Protein AF-A0A1I8AYU8-F1 (afdb_monomer)

Organism: Meloidogyne hapla (NCBI:txid6305)

Secondary structure (DSSP, 8-state):
-----SSSSHHHHHHHHHHHHHHHHHHHHHHHHHHHHHHHHHHHHHHHS-B-S--SS--PBPHHHHHHSS---TT-HHHHHHHHTT--HHHHHHHHHHHHHHHH-TTS--HHHHHHGGG-SSHHHHHHHHHHHT-TT--HHHHHHHHGGGTTSTTHHHHHHHHTTPPPTT--HHHHHHHHHHHHHTTS--

Solvent-accessible surface area (backbone atoms only — not comparable to full-atom values): 10884 Å² total; per-residue (Å²): 144,83,81,90,84,87,86,79,73,67,66,58,54,54,52,51,51,50,52,51,50,49,52,48,50,52,49,50,54,47,51,54,48,51,55,50,48,52,53,50,50,52,51,41,35,68,72,35,36,64,53,47,92,80,54,95,76,57,78,44,52,34,63,46,43,62,62,33,66,81,48,85,58,91,76,19,56,41,59,54,54,28,37,78,74,68,47,55,65,35,56,50,53,48,24,52,54,44,42,36,34,73,75,59,35,92,80,42,76,62,56,48,47,58,55,26,28,68,55,39,85,49,68,66,54,20,49,56,38,54,72,47,75,73,41,90,89,57,50,70,68,63,51,50,58,62,47,53,82,38,59,88,42,95,38,39,64,47,29,54,23,45,60,71,42,37,67,38,98,78,60,51,69,66,62,53,30,53,48,43,38,58,36,43,49,64,66,66,71,121

Radius of gyration: 24.91 Å; Cα contacts (8 Å, |Δi|>4): 165; chains: 1; bounding box: 56×85×49 Å

Foldseek 3Di:
DDDDDDPDPPVVVVVVVVVVVVVVVVVVVVVVVVVVVVVLLVVLQQVQAQFDPDDPPDGHGDPQCSVPLQDLDLFLSSCVPVVVVVDDLLSLLSSLQSLQCSQPNPLRLQQLLLLLLVQQPDPVLSCLSNVQSNDSPDDPVNSLVSSVVVVPGPCSQVSVCSNVSHHRPPPDVVSSSVSSSRSSVSSNPD

Structure (mmCIF, N/CA/C/O backbone):
data_AF-A0A1I8AYU8-F1
#
_entry.id   AF-A0A1I8AYU8-F1
#
loop_
_atom_site.group_PDB
_atom_site.id
_atom_site.type_symbol
_atom_site.label_atom_id
_atom_site.label_alt_id
_atom_site.label_comp_id
_atom_site.label_asym_id
_atom_site.label_entity_id
_atom_site.label_seq_id
_atom_site.pdbx_PDB_ins_code
_atom_site.Cartn_x
_atom_site.Cartn_y
_atom_site.Cartn_z
_atom_site.occupancy
_atom_site.B_iso_or_equiv
_atom_site.auth_seq_id
_atom_site.auth_comp_id
_atom_site.auth_asym_id
_atom_site.auth_atom_id
_atom_site.pdbx_PDB_model_num
ATOM 1 N N . MET A 1 1 ? 36.534 67.122 -25.123 1.00 42.94 1 MET A N 1
ATOM 2 C CA . MET A 1 1 ? 35.245 66.422 -24.943 1.00 42.94 1 MET A CA 1
ATOM 3 C C . MET A 1 1 ? 35.181 65.264 -25.932 1.00 42.94 1 MET A C 1
ATOM 5 O O . MET A 1 1 ? 34.984 65.539 -27.096 1.00 42.94 1 MET A O 1
ATOM 9 N N . PHE A 1 2 ? 35.449 64.032 -25.480 1.00 27.05 2 PHE A N 1
ATOM 10 C CA . PHE A 1 2 ? 35.165 62.718 -26.107 1.00 27.05 2 PHE A CA 1
ATOM 11 C C . PHE A 1 2 ? 35.517 61.674 -25.023 1.00 27.05 2 PHE A C 1
ATOM 13 O O . PHE A 1 2 ? 36.686 61.395 -24.791 1.00 27.05 2 PHE A O 1
ATOM 20 N N . ILE A 1 3 ? 34.654 61.487 -24.021 1.00 36.06 3 ILE A N 1
ATOM 21 C CA . ILE A 1 3 ? 33.644 60.417 -23.890 1.00 36.06 3 ILE A CA 1
ATOM 22 C C . ILE A 1 3 ? 34.235 59.000 -24.020 1.00 36.06 3 ILE A C 1
ATOM 24 O O . ILE A 1 3 ? 34.345 58.440 -25.105 1.00 36.06 3 ILE A O 1
ATOM 28 N N . TYR A 1 4 ? 34.583 58.450 -22.850 1.00 42.66 4 TYR A N 1
ATOM 29 C CA . TYR A 1 4 ? 34.264 57.102 -22.360 1.00 42.66 4 TYR A CA 1
ATOM 30 C C . TYR A 1 4 ? 33.751 56.088 -23.397 1.00 42.66 4 TYR A C 1
ATOM 32 O O . TYR A 1 4 ? 32.565 56.077 -23.716 1.00 42.66 4 TYR A O 1
ATOM 40 N N . CYS A 1 5 ? 34.598 55.143 -23.814 1.00 41.06 5 CYS A N 1
ATOM 41 C CA . CYS A 1 5 ? 34.125 53.879 -24.388 1.00 41.06 5 CYS A CA 1
ATOM 42 C C . CYS A 1 5 ? 35.215 52.794 -24.370 1.00 41.06 5 CYS A C 1
ATOM 44 O O . CYS A 1 5 ? 35.766 52.485 -25.418 1.00 41.06 5 CYS A O 1
ATOM 46 N N . GLN A 1 6 ? 35.576 52.221 -23.211 1.00 41.50 6 GLN A N 1
ATOM 47 C CA . GLN A 1 6 ? 36.530 51.088 -23.210 1.00 41.50 6 GLN A CA 1
ATOM 48 C C . GLN A 1 6 ? 36.348 49.983 -22.149 1.00 41.50 6 GLN A C 1
ATOM 50 O O . GLN A 1 6 ? 37.156 49.067 -22.112 1.00 41.50 6 GLN A O 1
ATOM 55 N N . ILE A 1 7 ? 35.298 49.946 -21.318 1.00 45.50 7 ILE A N 1
ATOM 56 C CA . ILE A 1 7 ? 35.165 48.847 -20.331 1.00 45.50 7 ILE A CA 1
ATOM 57 C C . ILE A 1 7 ? 33.705 48.407 -20.191 1.00 45.50 7 ILE A C 1
ATOM 59 O O . ILE A 1 7 ? 33.037 48.758 -19.226 1.00 45.50 7 ILE A O 1
ATOM 63 N N . LYS A 1 8 ? 33.157 47.683 -21.178 1.00 41.31 8 LYS A N 1
ATOM 64 C CA . LYS A 1 8 ? 31.811 47.077 -21.032 1.00 41.31 8 LYS A CA 1
ATOM 65 C C . LYS A 1 8 ? 31.538 45.785 -21.817 1.00 41.31 8 LYS A C 1
ATOM 67 O O . LYS A 1 8 ? 30.441 45.257 -21.699 1.00 41.31 8 LYS A O 1
ATOM 72 N N . LYS A 1 9 ? 32.488 45.263 -22.608 1.00 43.50 9 LYS A N 1
ATOM 73 C CA . LYS A 1 9 ? 32.240 44.105 -23.501 1.00 43.50 9 LYS A CA 1
ATOM 74 C C . LYS A 1 9 ? 32.840 42.762 -23.060 1.00 43.50 9 LYS A C 1
ATOM 76 O O . LYS A 1 9 ? 32.434 41.742 -23.599 1.00 43.50 9 LYS A O 1
ATOM 81 N N . ILE A 1 10 ? 33.769 42.731 -22.102 1.00 48.56 10 ILE A N 1
ATOM 82 C CA . ILE A 1 10 ? 34.446 41.478 -21.702 1.00 48.56 10 ILE A CA 1
ATOM 83 C C . ILE A 1 10 ? 33.689 40.758 -20.572 1.00 48.56 10 ILE A C 1
ATOM 85 O O . ILE A 1 10 ? 33.573 39.535 -20.584 1.00 48.56 10 ILE A O 1
ATOM 89 N N . THR A 1 11 ? 33.089 41.503 -19.642 1.00 52.19 11 THR A N 1
ATOM 90 C CA . THR A 1 11 ? 32.375 40.940 -18.485 1.00 52.19 11 THR A CA 1
ATOM 91 C C . THR A 1 11 ? 31.069 40.241 -18.860 1.00 52.19 11 THR A C 1
ATOM 93 O O . THR A 1 11 ? 30.744 39.209 -18.283 1.00 52.19 11 THR A O 1
ATOM 96 N N . THR A 1 12 ? 30.338 40.731 -19.864 1.00 51.88 12 THR A N 1
ATOM 97 C CA . THR A 1 12 ? 29.089 40.100 -20.320 1.00 51.88 12 THR A CA 1
ATOM 98 C C . THR A 1 12 ? 29.313 38.738 -20.973 1.00 51.88 12 THR A C 1
ATOM 100 O O . THR A 1 12 ? 28.484 37.857 -20.794 1.00 51.88 12 THR A O 1
ATOM 103 N N . CYS A 1 13 ? 30.435 38.529 -21.671 1.00 53.44 13 CYS A N 1
ATOM 104 C CA . CYS A 1 13 ? 30.738 37.260 -22.341 1.00 53.44 13 CYS A CA 1
ATOM 105 C C . CYS A 1 13 ? 31.108 36.149 -21.342 1.00 53.44 13 CYS A C 1
ATOM 107 O O . CYS A 1 13 ? 30.643 35.020 -21.471 1.00 53.44 13 CYS A O 1
ATOM 109 N N . GLN A 1 14 ? 31.872 36.479 -20.295 1.00 58.34 14 GLN A N 1
ATOM 110 C CA . GLN A 1 14 ? 32.189 35.531 -19.220 1.00 58.34 14 GLN A CA 1
ATOM 111 C C . GLN A 1 14 ? 30.952 35.170 -18.394 1.00 58.34 14 GLN A C 1
ATOM 113 O O . GLN A 1 14 ? 30.751 33.999 -18.095 1.00 58.34 14 GLN A O 1
ATOM 118 N N . VAL A 1 15 ? 30.092 36.143 -18.077 1.00 65.75 15 VAL A N 1
ATOM 119 C CA . VAL A 1 15 ? 28.839 35.882 -17.351 1.00 65.75 15 VAL A CA 1
ATOM 120 C C . VAL A 1 15 ? 27.894 35.007 -18.178 1.00 65.75 15 VAL A C 1
ATOM 122 O O . VAL A 1 15 ? 27.312 34.076 -17.629 1.00 65.75 15 VAL A O 1
ATOM 125 N N . LEU A 1 16 ? 27.782 35.242 -19.492 1.00 65.81 16 LEU A N 1
ATOM 126 C CA . LEU A 1 16 ? 26.965 34.404 -20.377 1.00 65.81 16 LEU A CA 1
ATOM 127 C C . LEU A 1 16 ? 27.504 32.968 -20.466 1.00 65.81 16 LEU A C 1
ATOM 129 O O . LEU A 1 16 ? 26.727 32.020 -20.419 1.00 65.81 16 LEU A O 1
ATOM 133 N N . LEU A 1 17 ? 28.828 32.808 -20.567 1.00 68.44 17 LEU A N 1
ATOM 134 C CA . LEU A 1 17 ? 29.479 31.498 -20.611 1.00 68.44 17 LEU A CA 1
ATOM 135 C C . LEU A 1 17 ? 29.280 30.728 -19.298 1.00 68.44 17 LEU A C 1
ATOM 137 O O . LEU A 1 17 ? 28.943 29.551 -19.331 1.00 68.44 17 LEU A O 1
ATOM 141 N N . TYR A 1 18 ? 29.418 31.399 -18.150 1.00 71.75 18 TYR A N 1
ATOM 142 C CA . TYR A 1 18 ? 29.127 30.811 -16.840 1.00 71.75 18 TYR A CA 1
ATOM 143 C C . TYR A 1 18 ? 27.654 30.411 -16.698 1.00 71.75 18 TYR A C 1
ATOM 145 O O . TYR A 1 18 ? 27.368 29.332 -16.192 1.00 71.75 18 TYR A O 1
ATOM 153 N N . LEU A 1 19 ? 26.717 31.232 -17.178 1.00 68.19 19 LEU A N 1
ATOM 154 C CA . LEU A 1 19 ? 25.288 30.898 -17.185 1.00 68.19 19 LEU A CA 1
ATOM 155 C C . LEU A 1 19 ? 24.987 29.670 -18.051 1.00 68.19 19 LEU A C 1
ATOM 157 O O . LEU A 1 19 ? 24.217 28.814 -17.634 1.00 68.19 19 LEU A O 1
ATOM 161 N N . LEU A 1 20 ? 25.610 29.553 -19.226 1.00 68.56 20 LEU A N 1
ATOM 162 C CA . LEU A 1 20 ? 25.455 28.386 -20.099 1.00 68.56 20 LEU A CA 1
ATOM 163 C C . LEU A 1 20 ? 26.069 27.120 -19.492 1.00 68.56 20 LEU A C 1
ATOM 165 O O . LEU A 1 20 ? 25.473 26.054 -19.608 1.00 68.56 20 LEU A O 1
ATOM 169 N N . LEU A 1 21 ? 27.218 27.232 -18.818 1.00 66.00 21 LEU A N 1
ATOM 170 C CA . LEU A 1 21 ? 27.830 26.116 -18.093 1.00 66.00 21 LEU A CA 1
ATOM 171 C C . LEU A 1 21 ? 26.957 25.669 -16.916 1.00 66.00 21 LEU A C 1
ATOM 173 O O . LEU A 1 21 ? 26.705 24.479 -16.786 1.00 66.00 21 LEU A O 1
ATOM 177 N N . LEU A 1 22 ? 26.415 26.604 -16.130 1.00 66.31 22 LEU A N 1
ATOM 178 C CA . LEU A 1 22 ? 25.479 26.286 -15.047 1.00 66.31 22 LEU A CA 1
ATOM 179 C C . LEU A 1 22 ? 24.189 25.648 -15.579 1.00 66.31 22 LEU A C 1
ATOM 181 O O . LEU A 1 22 ? 23.719 24.672 -15.012 1.00 66.31 22 LEU A O 1
ATOM 185 N N . LEU A 1 23 ? 23.629 26.142 -16.688 1.00 65.31 23 LEU A N 1
ATOM 186 C CA . LEU A 1 23 ? 22.466 25.520 -17.339 1.00 65.31 23 LEU A CA 1
ATOM 187 C C . LEU A 1 23 ? 22.795 24.120 -17.889 1.00 65.31 23 LEU A C 1
ATOM 189 O O . LEU A 1 23 ? 21.953 23.223 -17.832 1.00 65.31 23 LEU A O 1
ATOM 193 N N . GLY A 1 24 ? 24.018 23.910 -18.380 1.00 63.66 24 GLY A N 1
ATOM 194 C CA . GLY A 1 24 ? 24.523 22.603 -18.798 1.00 63.66 24 GLY A CA 1
ATOM 195 C C . GLY A 1 24 ? 24.680 21.633 -17.625 1.00 63.66 24 GLY A C 1
ATOM 196 O O . GLY A 1 24 ? 24.201 20.509 -17.693 1.00 63.66 24 GLY A O 1
ATOM 197 N N . GLU A 1 25 ? 25.269 22.071 -16.514 1.00 62.88 25 GLU A N 1
ATOM 198 C CA . GLU A 1 25 ? 25.408 21.260 -15.298 1.00 62.88 25 GLU A CA 1
ATOM 199 C C . GLU A 1 25 ? 24.050 20.944 -14.665 1.00 62.88 25 GLU A C 1
ATOM 201 O O . GLU A 1 25 ? 23.803 19.806 -14.277 1.00 62.88 25 GLU A O 1
ATOM 206 N N . ILE A 1 26 ? 23.138 21.918 -14.604 1.00 64.19 26 ILE A N 1
ATOM 207 C CA . ILE A 1 26 ? 21.774 21.714 -14.102 1.00 64.19 26 ILE A CA 1
ATOM 208 C C . ILE A 1 26 ? 21.020 20.721 -14.990 1.00 64.19 26 ILE A C 1
ATOM 210 O O . ILE A 1 26 ? 20.354 19.833 -14.465 1.00 64.19 26 ILE A O 1
ATOM 214 N N . SER A 1 27 ? 21.139 20.832 -16.317 1.00 64.56 27 SER A N 1
ATOM 215 C CA . SER A 1 27 ? 20.465 19.902 -17.229 1.00 64.56 27 SER A CA 1
ATOM 216 C C . SER A 1 27 ? 21.060 18.492 -17.165 1.00 64.56 27 SER A C 1
ATOM 218 O O . SER A 1 27 ? 20.294 17.541 -17.055 1.00 64.56 27 SER A O 1
ATOM 220 N N . CYS A 1 28 ? 22.387 18.328 -17.117 1.00 64.81 28 CYS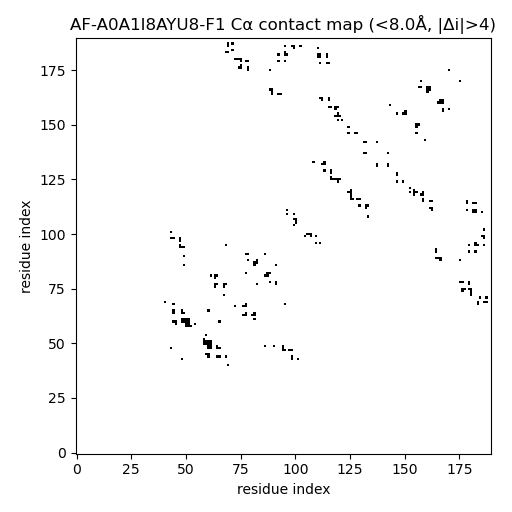 A N 1
ATOM 221 C CA . CYS A 1 28 ? 23.016 17.018 -16.902 1.00 64.81 28 CYS A CA 1
ATOM 222 C C . CYS A 1 28 ? 22.606 16.389 -15.564 1.00 64.81 28 CYS A C 1
ATOM 224 O O . CYS A 1 28 ? 22.188 15.236 -15.539 1.00 64.81 28 CYS A O 1
ATOM 226 N N . ASN A 1 29 ? 22.640 17.156 -14.469 1.00 65.50 29 ASN A N 1
ATOM 227 C CA . ASN A 1 29 ? 22.214 16.669 -13.156 1.00 65.50 29 ASN A CA 1
ATOM 228 C C . ASN A 1 29 ? 20.730 16.272 -13.143 1.00 65.50 29 ASN A C 1
ATOM 230 O O . ASN A 1 29 ? 20.361 15.307 -12.477 1.00 65.50 29 ASN A O 1
ATOM 234 N N . TYR A 1 30 ? 19.883 16.993 -13.881 1.00 68.50 30 TYR A N 1
ATOM 235 C CA . TYR A 1 30 ? 18.472 16.658 -14.047 1.00 68.50 30 TYR A CA 1
ATOM 236 C C . TYR A 1 30 ? 18.286 15.336 -14.808 1.00 68.50 30 TYR A C 1
ATOM 238 O O . TYR A 1 30 ? 17.579 14.456 -14.322 1.00 68.50 30 TYR A O 1
ATOM 246 N N . PHE A 1 31 ? 18.968 15.149 -15.943 1.00 68.31 31 PHE A N 1
ATOM 247 C CA . PHE A 1 31 ? 18.908 13.900 -16.713 1.00 68.31 31 PHE A CA 1
ATOM 248 C C . PHE A 1 31 ? 19.460 12.702 -15.934 1.00 68.31 31 PHE A C 1
ATOM 250 O O . PHE A 1 31 ? 18.851 11.633 -15.941 1.00 68.31 31 PHE A O 1
ATOM 257 N N . ASP A 1 32 ? 20.584 12.866 -15.233 1.00 67.31 32 ASP A N 1
ATOM 258 C CA . ASP A 1 32 ? 21.161 11.804 -14.404 1.00 67.31 32 ASP A CA 1
ATOM 259 C C . ASP A 1 32 ? 20.226 11.423 -13.248 1.00 67.31 32 ASP A C 1
ATOM 261 O O . ASP A 1 32 ? 20.085 10.239 -12.923 1.00 67.31 32 ASP A O 1
ATOM 265 N N . LEU A 1 33 ? 19.540 12.409 -12.657 1.00 67.62 33 LEU A N 1
ATOM 266 C CA . LEU A 1 33 ? 18.536 12.184 -11.623 1.00 67.62 33 LEU A CA 1
ATOM 267 C C . LEU A 1 33 ? 17.304 11.452 -12.172 1.00 67.62 33 LEU A C 1
ATOM 269 O O . LEU A 1 33 ? 16.871 10.477 -11.557 1.00 67.62 33 LEU A O 1
ATOM 273 N N . GLU A 1 34 ? 16.761 11.866 -13.320 1.00 71.56 34 GLU A N 1
ATOM 274 C CA . GLU A 1 34 ? 15.636 11.179 -13.974 1.00 71.56 34 GLU A CA 1
ATOM 275 C C . GLU A 1 34 ? 15.992 9.729 -14.314 1.00 71.56 34 GLU A C 1
ATOM 277 O O . GLU A 1 34 ? 15.260 8.809 -13.952 1.00 71.56 34 GLU A O 1
ATOM 282 N N . LEU A 1 35 ? 17.159 9.502 -14.920 1.00 74.38 35 LEU A N 1
ATOM 283 C CA . LEU A 1 35 ? 17.615 8.168 -15.308 1.00 74.38 35 LEU A CA 1
ATOM 284 C C . LEU A 1 35 ? 17.875 7.272 -14.085 1.00 74.38 35 LEU A C 1
ATOM 286 O O . LEU A 1 35 ? 17.650 6.057 -14.121 1.00 74.38 35 LEU A O 1
ATOM 290 N N . PHE A 1 36 ? 18.355 7.852 -12.982 1.00 72.94 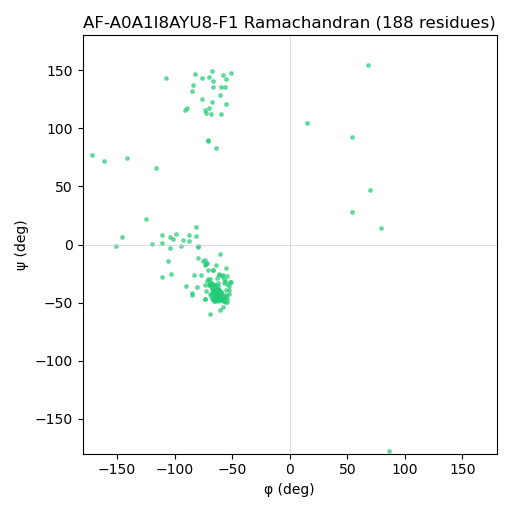36 PHE A N 1
ATOM 291 C CA . PHE A 1 36 ? 18.486 7.157 -11.705 1.00 72.94 36 PHE A CA 1
ATOM 292 C C . PHE A 1 36 ? 17.117 6.781 -11.124 1.00 72.94 36 PHE A C 1
ATOM 294 O O . PHE A 1 36 ? 16.933 5.637 -10.692 1.00 72.94 36 PHE A O 1
ATOM 301 N N . MET A 1 37 ? 16.152 7.705 -11.139 1.00 72.56 37 MET A N 1
ATOM 302 C CA . MET A 1 37 ? 14.792 7.455 -10.660 1.00 72.56 37 MET A CA 1
ATOM 303 C C . MET A 1 37 ? 14.088 6.391 -11.500 1.00 72.56 37 MET A C 1
ATOM 305 O O . MET A 1 37 ? 13.514 5.469 -10.928 1.00 72.56 37 MET A O 1
ATOM 309 N N . GLU A 1 38 ? 14.216 6.433 -12.825 1.00 77.62 38 GLU A N 1
ATOM 310 C CA . GLU A 1 38 ? 13.650 5.431 -13.731 1.00 77.62 38 GLU A CA 1
ATOM 311 C C . GLU A 1 38 ? 14.236 4.037 -13.457 1.00 77.62 38 GLU A C 1
ATOM 313 O O . GLU A 1 38 ? 13.501 3.059 -13.293 1.00 77.62 38 GLU A O 1
ATOM 318 N N . LYS A 1 39 ? 15.563 3.929 -13.292 1.00 80.69 39 LYS A N 1
ATOM 319 C CA . LYS A 1 39 ? 16.218 2.663 -12.911 1.00 80.69 39 LYS A CA 1
ATOM 320 C C . LYS A 1 39 ? 15.745 2.157 -11.549 1.00 80.69 39 LYS A C 1
ATOM 322 O O . LYS A 1 39 ? 15.533 0.951 -11.379 1.00 80.69 39 LYS A O 1
ATOM 327 N N . LYS A 1 40 ? 15.576 3.057 -10.576 1.00 83.19 40 LYS A N 1
ATOM 328 C CA . LYS A 1 40 ? 15.077 2.717 -9.238 1.00 83.19 40 LYS A CA 1
ATOM 329 C C . LYS A 1 40 ? 13.632 2.220 -9.313 1.00 83.19 40 LYS A C 1
ATOM 331 O O . LYS A 1 40 ? 13.345 1.143 -8.797 1.00 83.19 40 LYS A O 1
ATOM 336 N N . GLN A 1 41 ? 12.755 2.936 -10.010 1.00 85.62 41 GLN A N 1
ATOM 337 C CA . GLN A 1 41 ? 11.360 2.549 -10.229 1.00 85.62 41 GLN A CA 1
ATOM 338 C C . GLN A 1 41 ? 11.257 1.200 -10.943 1.00 85.62 41 GLN A C 1
ATOM 340 O O . GLN A 1 41 ? 10.535 0.317 -10.483 1.00 85.62 41 GLN A O 1
ATOM 345 N N . HIS A 1 42 ? 12.046 0.983 -11.998 1.00 86.81 42 HIS A N 1
ATOM 346 C CA . HIS A 1 42 ? 12.089 -0.289 -12.714 1.00 86.81 42 HIS A CA 1
ATOM 347 C C . HIS A 1 42 ? 12.477 -1.457 -11.792 1.00 86.81 42 HIS A C 1
ATOM 349 O O . HIS A 1 42 ? 11.805 -2.491 -11.765 1.00 86.81 42 HIS A O 1
ATOM 355 N N . SER A 1 43 ? 13.516 -1.280 -10.971 1.00 88.56 43 SER A N 1
ATOM 356 C CA . SER A 1 43 ? 13.922 -2.273 -9.968 1.00 88.56 43 SER A CA 1
ATOM 357 C C . SER A 1 43 ? 12.792 -2.588 -8.976 1.00 88.56 43 SER A C 1
ATOM 359 O O . SER A 1 43 ? 12.506 -3.757 -8.695 1.00 88.56 43 SER A O 1
ATOM 361 N N . ILE A 1 44 ? 12.086 -1.555 -8.504 1.00 89.44 44 ILE A N 1
ATOM 362 C CA . ILE A 1 44 ? 10.957 -1.692 -7.577 1.00 89.44 44 ILE A CA 1
ATOM 363 C C . ILE A 1 44 ? 9.795 -2.448 -8.223 1.00 89.44 44 ILE A C 1
ATOM 365 O O . ILE A 1 44 ? 9.280 -3.385 -7.612 1.00 89.44 44 ILE A O 1
ATOM 369 N N . VAL A 1 45 ? 9.417 -2.120 -9.463 1.00 89.69 45 VAL A N 1
ATOM 370 C CA . VAL A 1 45 ? 8.389 -2.859 -10.219 1.00 89.69 45 VAL A CA 1
ATOM 371 C C . VAL A 1 45 ? 8.751 -4.342 -10.279 1.00 89.69 45 VAL A C 1
ATOM 373 O O . VAL A 1 45 ? 7.946 -5.205 -9.928 1.00 89.69 45 VAL A O 1
ATOM 376 N N . HIS A 1 46 ? 9.988 -4.668 -10.650 1.00 88.81 46 HIS A N 1
ATOM 377 C CA . HIS A 1 46 ? 10.438 -6.056 -10.757 1.00 88.81 46 HIS A CA 1
ATOM 378 C C . HIS A 1 46 ? 10.422 -6.832 -9.433 1.00 88.81 46 HIS A C 1
ATOM 380 O O . HIS A 1 46 ? 10.259 -8.065 -9.438 1.00 88.81 46 HIS A O 1
ATOM 386 N N . LYS A 1 47 ? 10.599 -6.121 -8.316 1.00 89.81 47 LYS A N 1
ATOM 387 C CA . LYS A 1 47 ? 10.613 -6.676 -6.963 1.00 89.81 47 LYS A CA 1
ATOM 388 C C . LYS A 1 47 ? 9.212 -6.820 -6.369 1.00 89.81 47 LYS A C 1
ATOM 390 O O . LYS A 1 47 ? 8.921 -7.854 -5.771 1.00 89.81 47 LYS A O 1
ATOM 395 N N . CYS A 1 48 ? 8.361 -5.814 -6.542 1.00 88.25 48 CYS A N 1
ATOM 396 C CA . CYS A 1 48 ? 7.108 -5.665 -5.804 1.00 88.25 48 CYS A CA 1
ATOM 397 C C . CYS A 1 48 ? 5.855 -6.048 -6.600 1.00 88.25 48 CYS A C 1
ATOM 399 O O . CYS A 1 48 ? 4.842 -6.411 -5.995 1.00 88.25 48 CYS A O 1
ATOM 401 N N . CYS A 1 49 ? 5.887 -5.973 -7.934 1.00 89.00 49 CYS A N 1
ATOM 402 C CA . CYS A 1 49 ? 4.710 -6.283 -8.736 1.00 89.00 49 CYS A CA 1
ATOM 403 C C . CYS A 1 49 ? 4.451 -7.796 -8.836 1.00 89.00 49 CYS A C 1
ATOM 405 O O . CYS A 1 49 ? 5.392 -8.590 -8.979 1.00 89.00 49 CYS A O 1
ATOM 407 N N . PRO A 1 50 ? 3.170 -8.217 -8.835 1.00 86.44 50 PRO A N 1
ATOM 408 C CA . PRO A 1 50 ? 2.795 -9.576 -9.194 1.00 86.44 50 PRO A CA 1
ATOM 409 C C . PRO A 1 50 ? 3.284 -9.903 -10.607 1.00 86.44 50 PRO A C 1
ATOM 411 O O . PRO A 1 50 ? 3.334 -9.047 -11.491 1.00 86.44 50 PRO A O 1
ATOM 414 N N . LYS A 1 51 ? 3.657 -11.167 -10.814 1.00 85.62 51 LYS A N 1
ATOM 415 C CA . LYS A 1 51 ? 4.235 -11.644 -12.073 1.00 85.62 51 LYS A CA 1
ATOM 416 C C . LYS A 1 51 ? 3.230 -12.500 -12.826 1.00 85.62 51 LYS A C 1
ATOM 418 O O . LYS A 1 51 ? 2.502 -13.282 -12.210 1.00 85.62 51 LYS A O 1
ATOM 423 N N . SER A 1 52 ? 3.228 -12.384 -14.152 1.00 75.62 52 SER A N 1
ATOM 424 C CA . SER A 1 52 ? 2.398 -13.240 -14.999 1.00 75.62 52 SER A CA 1
ATOM 425 C C . SER A 1 52 ? 2.767 -14.709 -14.794 1.00 75.62 52 SER A C 1
ATOM 427 O O . SER A 1 52 ? 3.945 -15.074 -14.761 1.00 75.62 52 SER A O 1
ATOM 429 N N . LYS A 1 53 ? 1.749 -15.565 -14.666 1.00 68.44 53 LYS A N 1
ATOM 430 C CA . LYS A 1 53 ? 1.922 -17.024 -14.619 1.00 68.44 53 LYS A CA 1
ATOM 431 C C . LYS A 1 53 ? 2.123 -17.639 -16.010 1.00 68.44 53 LYS A C 1
ATOM 433 O O . LYS A 1 53 ? 2.490 -18.805 -16.086 1.00 68.44 53 LYS A O 1
ATOM 438 N N . HIS A 1 54 ? 1.888 -16.875 -17.081 1.00 59.59 54 HIS A N 1
ATOM 439 C CA . HIS A 1 54 ? 1.709 -17.402 -18.439 1.00 59.59 54 HIS A CA 1
ATOM 440 C C . HIS A 1 54 ? 2.838 -17.084 -19.432 1.00 59.59 54 HIS A C 1
ATOM 442 O O . HIS A 1 54 ? 2.746 -17.489 -20.588 1.00 59.59 54 HIS A O 1
ATOM 448 N N . SER A 1 55 ? 3.912 -16.392 -19.043 1.00 53.78 55 SER A N 1
ATOM 449 C CA . SER A 1 55 ? 4.987 -16.076 -19.991 1.00 53.78 55 SER A CA 1
ATOM 450 C C . SER A 1 55 ? 6.060 -17.169 -20.052 1.00 53.78 55 SER A C 1
ATOM 452 O O . SER A 1 55 ? 6.820 -17.369 -19.107 1.00 53.78 55 SER A O 1
ATOM 454 N N . ASN A 1 56 ? 6.204 -17.789 -21.230 1.00 47.94 56 ASN A N 1
ATOM 455 C CA . ASN A 1 56 ? 7.332 -18.666 -21.595 1.00 47.94 56 ASN A CA 1
ATOM 456 C C . ASN A 1 56 ? 8.707 -17.951 -21.557 1.00 47.94 56 ASN A C 1
ATOM 458 O O . ASN A 1 56 ? 9.744 -18.597 -21.655 1.00 47.94 56 ASN A O 1
ATOM 462 N N . TYR A 1 57 ? 8.727 -16.624 -21.375 1.00 50.28 57 TYR A N 1
ATOM 463 C CA . TYR A 1 57 ? 9.916 -15.767 -21.320 1.00 50.28 57 TYR A CA 1
ATOM 464 C C . TYR A 1 57 ? 10.080 -15.116 -19.940 1.00 50.28 57 TYR A C 1
ATOM 466 O O . TYR A 1 57 ? 9.965 -13.900 -19.792 1.00 50.28 57 TYR A O 1
ATOM 474 N N . GLY A 1 58 ? 10.336 -15.931 -18.916 1.00 56.34 58 GLY A N 1
ATOM 475 C CA . GLY A 1 58 ? 10.618 -15.458 -17.559 1.00 56.34 58 GLY A CA 1
ATOM 476 C C . GLY A 1 58 ? 9.413 -14.815 -16.864 1.00 56.34 58 GLY A C 1
ATOM 477 O O . GLY A 1 58 ? 8.479 -14.316 -17.486 1.00 56.34 58 GLY A O 1
ATOM 478 N N . LYS A 1 59 ? 9.409 -14.838 -15.531 1.00 67.44 59 LYS A N 1
ATOM 479 C CA . LYS A 1 59 ? 8.344 -14.226 -14.726 1.00 67.44 59 LYS A CA 1
ATOM 480 C C . LYS A 1 59 ? 8.456 -12.695 -14.824 1.00 67.44 59 LYS A C 1
ATOM 482 O O . LYS A 1 59 ? 9.175 -12.087 -14.028 1.00 67.44 59 LYS A O 1
ATOM 487 N N . ARG A 1 60 ? 7.798 -12.080 -15.810 1.00 78.38 60 ARG A N 1
ATOM 488 C CA . ARG A 1 60 ? 7.720 -10.617 -15.948 1.00 78.38 60 ARG A CA 1
ATOM 489 C C . ARG A 1 60 ? 6.620 -10.044 -15.044 1.00 78.38 60 ARG A C 1
ATOM 491 O O . ARG A 1 60 ? 5.618 -10.737 -14.826 1.00 78.38 60 ARG A O 1
ATOM 498 N N . PRO A 1 61 ? 6.801 -8.825 -14.506 1.00 83.69 61 PRO A N 1
ATOM 499 C CA . PRO A 1 61 ? 5.727 -8.072 -13.861 1.00 83.69 61 PRO A CA 1
ATOM 500 C C . PRO A 1 61 ? 4.487 -7.975 -14.756 1.00 83.69 61 PRO A C 1
ATOM 502 O O . PRO A 1 61 ? 4.606 -7.958 -15.980 1.00 83.69 61 PRO A O 1
ATOM 505 N N . LEU A 1 62 ? 3.300 -7.939 -14.154 1.00 85.62 62 LEU A N 1
ATOM 506 C CA . LEU A 1 62 ? 2.071 -7.632 -14.885 1.00 85.62 62 LEU A CA 1
ATOM 507 C C . LEU A 1 62 ? 2.092 -6.177 -15.366 1.00 85.62 62 LEU A C 1
ATOM 509 O O . LEU A 1 62 ? 2.416 -5.285 -14.582 1.00 85.62 62 LEU A O 1
ATOM 513 N N . HIS A 1 63 ? 1.692 -5.953 -16.622 1.00 86.06 63 HIS A N 1
ATOM 514 C CA . HIS A 1 63 ? 1.659 -4.625 -17.250 1.00 86.06 63 HIS A CA 1
ATOM 515 C C . HIS A 1 63 ? 0.841 -3.614 -16.439 1.00 86.06 63 HIS A C 1
ATOM 517 O O . HIS A 1 63 ? 1.368 -2.570 -16.080 1.00 86.06 63 HIS A O 1
ATOM 523 N N . CYS A 1 64 ? -0.366 -3.993 -15.999 1.00 85.75 64 CYS A N 1
ATOM 524 C CA . CYS A 1 64 ? -1.215 -3.160 -15.137 1.00 85.75 64 CYS A CA 1
ATOM 525 C C . CYS A 1 64 ? -0.487 -2.638 -13.880 1.00 85.75 64 CYS A C 1
ATOM 527 O O . CYS A 1 64 ? -0.755 -1.539 -13.404 1.00 85.75 64 CYS A O 1
ATOM 529 N N . CYS A 1 65 ? 0.460 -3.416 -13.340 1.00 86.69 65 CYS A N 1
ATOM 530 C CA . CYS A 1 65 ? 1.226 -3.018 -12.170 1.00 86.69 65 CYS A CA 1
ATOM 531 C C . CYS A 1 65 ? 2.434 -2.164 -12.527 1.00 86.69 65 CYS A C 1
ATOM 533 O O . CYS A 1 65 ? 2.715 -1.186 -11.842 1.00 86.69 65 CYS A O 1
ATOM 535 N N . GLN A 1 66 ? 3.141 -2.536 -13.591 1.00 86.75 66 GLN A N 1
ATOM 536 C CA . GLN A 1 66 ? 4.275 -1.774 -14.095 1.00 86.75 66 GLN A CA 1
ATOM 537 C C . GLN A 1 66 ? 3.872 -0.340 -14.449 1.00 86.75 66 GLN A C 1
ATOM 539 O O . GLN A 1 66 ? 4.566 0.591 -14.051 1.00 86.75 66 GLN A O 1
ATOM 544 N N . ASP A 1 67 ? 2.738 -0.183 -15.125 1.00 83.75 67 ASP A N 1
ATOM 545 C CA . ASP A 1 67 ? 2.258 1.115 -15.591 1.00 83.75 67 ASP A CA 1
ATOM 546 C C . ASP A 1 67 ? 1.563 1.879 -14.452 1.00 83.75 67 ASP A C 1
ATOM 548 O O . ASP A 1 67 ? 1.720 3.088 -14.301 1.00 83.75 67 ASP A O 1
ATOM 552 N N . GLY A 1 68 ? 0.844 1.162 -13.582 1.00 83.25 68 GLY A N 1
ATOM 553 C CA . GLY A 1 68 ? 0.028 1.777 -12.542 1.00 83.25 68 GLY A CA 1
ATOM 554 C C . GLY A 1 68 ? 0.762 2.168 -11.257 1.00 83.25 68 GLY A C 1
ATOM 555 O O . GLY A 1 68 ? 0.298 3.076 -10.570 1.00 83.25 68 GLY A O 1
ATOM 556 N N . LEU A 1 69 ? 1.874 1.517 -10.885 1.00 84.50 69 LEU A N 1
ATOM 557 C CA . LEU A 1 69 ? 2.478 1.668 -9.547 1.00 84.50 69 LEU A CA 1
ATOM 558 C C . LEU A 1 69 ? 2.958 3.081 -9.224 1.00 84.50 69 LEU A C 1
ATOM 560 O O . LEU A 1 69 ? 2.723 3.554 -8.113 1.00 84.50 69 LEU A O 1
ATOM 564 N N . PHE A 1 70 ? 3.588 3.739 -10.190 1.00 81.81 70 PHE A N 1
ATOM 565 C CA . PHE A 1 70 ? 4.102 5.101 -10.045 1.00 81.81 70 PHE A CA 1
ATOM 566 C C . PHE A 1 70 ? 3.225 6.146 -10.744 1.00 81.81 70 PHE A C 1
ATOM 568 O O . PHE A 1 70 ? 3.492 7.338 -10.625 1.00 81.81 70 PHE A O 1
ATOM 575 N N . SER A 1 71 ? 2.160 5.722 -11.434 1.00 80.25 71 SER A N 1
ATOM 576 C CA . SER A 1 71 ? 1.216 6.647 -12.060 1.00 80.25 71 SER A CA 1
ATOM 577 C C . SER A 1 71 ? 0.447 7.459 -11.010 1.00 80.25 71 SER A C 1
ATOM 579 O O . SER A 1 71 ? 0.023 6.924 -9.978 1.00 80.25 71 SER A O 1
ATOM 581 N N . ASN A 1 72 ? 0.231 8.741 -11.311 1.00 68.50 72 ASN A N 1
ATOM 582 C CA . ASN A 1 72 ? -0.521 9.704 -10.499 1.00 68.50 72 ASN A CA 1
ATOM 583 C C . ASN A 1 72 ? -2.048 9.604 -10.683 1.00 68.50 72 ASN A C 1
ATOM 585 O O . ASN A 1 72 ? -2.763 10.524 -10.300 1.00 68.50 72 ASN A O 1
ATOM 589 N N . ASP A 1 73 ? -2.555 8.517 -11.270 1.00 65.69 73 ASP A N 1
ATOM 590 C CA . ASP A 1 73 ? -3.980 8.385 -11.583 1.00 65.69 73 ASP A CA 1
ATOM 591 C C . ASP A 1 73 ? -4.878 8.461 -10.339 1.00 65.69 73 ASP A C 1
ATOM 593 O O . ASP A 1 73 ? -4.705 7.716 -9.368 1.00 65.69 73 ASP A O 1
ATOM 597 N N . GLU A 1 74 ? -5.885 9.333 -10.418 1.00 62.78 74 GLU A N 1
ATOM 598 C CA . GLU A 1 74 ? -6.819 9.665 -9.335 1.00 62.78 74 GLU A CA 1
ATOM 599 C C . GLU A 1 74 ? -7.947 8.630 -9.149 1.00 62.78 74 GLU A C 1
ATOM 601 O O . GLU A 1 74 ? -8.766 8.779 -8.249 1.00 62.78 74 GLU A O 1
ATOM 606 N N . GLU A 1 75 ? -8.001 7.569 -9.965 1.00 63.28 75 GLU A N 1
ATOM 607 C CA . GLU A 1 75 ? -9.122 6.607 -9.984 1.00 63.28 75 GLU A CA 1
ATOM 608 C C . GLU A 1 75 ? -8.787 5.197 -9.464 1.00 63.28 75 GLU A C 1
ATOM 610 O O . GLU A 1 75 ? -9.601 4.282 -9.581 1.00 63.28 75 GLU A O 1
ATOM 615 N N . GLY A 1 76 ? -7.600 4.974 -8.895 1.00 62.34 76 GLY A N 1
ATOM 616 C CA . GLY A 1 76 ? -7.226 3.635 -8.420 1.00 62.34 76 GLY A CA 1
ATOM 617 C C . GLY A 1 76 ? -6.981 2.633 -9.564 1.00 62.34 76 GLY A C 1
ATOM 618 O O . GLY A 1 76 ? -7.506 1.515 -9.576 1.00 62.34 76 GLY A O 1
ATOM 619 N N . TYR A 1 77 ? -6.214 3.066 -10.572 1.00 71.12 77 TYR A N 1
ATOM 620 C CA . TYR A 1 77 ? -5.923 2.315 -11.799 1.00 71.12 77 TYR A CA 1
ATOM 621 C C . TYR A 1 77 ? -5.371 0.900 -11.539 1.00 71.12 77 TYR A C 1
ATOM 623 O O . TYR A 1 77 ? -5.758 -0.048 -12.223 1.00 71.12 77 TYR A O 1
ATOM 631 N N . LEU A 1 78 ? -4.508 0.725 -10.527 1.00 72.06 78 LEU A N 1
ATOM 632 C CA . LEU A 1 78 ? -3.895 -0.573 -10.216 1.00 72.06 78 LEU A CA 1
ATOM 633 C C . LEU A 1 78 ? -4.950 -1.597 -9.794 1.00 72.06 78 LEU A C 1
ATOM 635 O O . LEU A 1 78 ? -4.923 -2.729 -10.271 1.00 72.06 78 LEU A O 1
ATOM 639 N N . LEU A 1 79 ? -5.859 -1.231 -8.887 1.00 69.31 79 LEU A N 1
ATOM 640 C CA . LEU A 1 79 ? -6.914 -2.121 -8.415 1.00 69.31 79 LEU A CA 1
ATOM 641 C C . LEU A 1 79 ? -7.867 -2.492 -9.537 1.00 69.31 79 LEU A C 1
ATOM 643 O O . LEU A 1 79 ? -8.266 -3.649 -9.598 1.00 69.31 79 LEU A O 1
ATOM 647 N N . LYS A 1 80 ? -8.219 -1.546 -10.406 1.00 73.12 80 LYS A N 1
ATOM 648 C CA . LYS A 1 80 ? -9.164 -1.779 -11.499 1.00 73.12 80 LYS A CA 1
ATOM 649 C C . LYS A 1 80 ? -8.570 -2.705 -12.565 1.00 73.12 80 LYS A C 1
ATOM 651 O O . LYS A 1 80 ? -9.059 -3.813 -12.759 1.00 73.12 80 LYS A O 1
ATOM 656 N N . GLU A 1 81 ? -7.454 -2.311 -13.168 1.00 78.25 81 GLU A N 1
ATOM 657 C CA . GLU A 1 81 ? -6.874 -3.026 -14.313 1.00 78.25 81 GLU A CA 1
ATOM 658 C C . GLU A 1 81 ? -6.211 -4.348 -13.912 1.00 78.25 81 GLU A C 1
ATOM 660 O O . GLU A 1 81 ? -6.262 -5.338 -14.644 1.00 78.25 81 GLU A O 1
ATOM 665 N N . CYS A 1 82 ? -5.592 -4.418 -12.728 1.00 78.38 82 CYS A N 1
ATOM 666 C CA . CYS A 1 82 ? -5.031 -5.686 -12.273 1.00 78.38 82 CYS A CA 1
ATOM 667 C C . CYS A 1 82 ? -6.098 -6.654 -11.742 1.00 78.38 82 CYS A C 1
ATOM 669 O O . CYS A 1 82 ? -5.866 -7.867 -11.803 1.00 78.38 82 CYS A O 1
ATOM 671 N N . ALA A 1 83 ? -7.247 -6.176 -11.244 1.00 75.75 83 ALA A N 1
ATOM 672 C CA . ALA A 1 83 ? -8.342 -7.067 -10.850 1.00 75.75 83 ALA A CA 1
ATOM 673 C C . ALA A 1 83 ? -8.933 -7.808 -12.052 1.00 75.75 83 ALA A C 1
ATOM 675 O O . ALA A 1 83 ? -9.181 -9.010 -11.941 1.00 75.75 83 ALA A O 1
ATOM 676 N N . ASP A 1 84 ? -9.059 -7.144 -13.203 1.00 76.94 84 ASP A N 1
ATOM 677 C CA . ASP A 1 84 ? -9.517 -7.768 -14.454 1.00 76.94 84 ASP A CA 1
ATOM 678 C C . ASP A 1 84 ? -8.572 -8.888 -14.926 1.00 76.94 84 ASP A C 1
ATOM 680 O O . ASP A 1 84 ? -8.993 -9.870 -15.539 1.00 76.94 84 ASP A O 1
ATOM 684 N N . LEU A 1 85 ? -7.293 -8.811 -14.545 1.00 74.31 85 LEU A N 1
ATOM 685 C CA . LEU A 1 85 ? -6.287 -9.858 -14.762 1.00 74.31 85 LEU A CA 1
ATOM 686 C C . LEU A 1 85 ? -6.244 -10.918 -13.641 1.00 74.31 85 LEU A C 1
ATOM 688 O O . LEU A 1 85 ? -5.345 -11.766 -13.610 1.00 74.31 85 LEU A O 1
ATOM 692 N N . GLY A 1 86 ? -7.199 -10.889 -12.709 1.00 74.38 86 GLY A N 1
ATOM 693 C CA . GLY A 1 86 ? -7.336 -11.846 -11.609 1.00 74.38 86 GLY A CA 1
ATOM 694 C C . GLY A 1 86 ? -6.401 -11.597 -10.422 1.00 74.38 86 GLY A C 1
ATOM 695 O O . GLY A 1 86 ? -6.227 -12.485 -9.577 1.00 74.38 86 GLY A O 1
ATOM 696 N N . VAL A 1 87 ? -5.775 -10.419 -10.332 1.00 79.06 87 VAL A N 1
ATOM 697 C CA . VAL A 1 87 ? -4.991 -10.032 -9.155 1.00 79.06 87 VAL A CA 1
ATOM 698 C C . VAL A 1 87 ? -5.944 -9.643 -8.035 1.00 79.06 87 VAL A C 1
ATOM 700 O O . VAL A 1 87 ? -6.799 -8.777 -8.179 1.00 79.06 87 VAL A O 1
ATOM 703 N N . LYS A 1 88 ? -5.786 -10.278 -6.877 1.00 77.38 88 LYS A N 1
ATOM 704 C CA . LYS A 1 88 ? -6.599 -9.960 -5.703 1.00 77.38 88 LYS A CA 1
ATOM 705 C C . LYS A 1 88 ? -6.232 -8.583 -5.144 1.00 77.38 88 LYS A C 1
ATOM 707 O O . LYS A 1 88 ? -5.052 -8.238 -5.081 1.00 77.38 88 LYS A O 1
ATOM 712 N N . SER A 1 89 ? -7.220 -7.843 -4.645 1.00 70.25 89 SER A N 1
ATOM 713 C CA . SER A 1 89 ? -7.028 -6.509 -4.056 1.00 70.25 89 SER A CA 1
ATOM 714 C C . SER A 1 89 ? -6.021 -6.503 -2.894 1.00 70.25 89 SER A C 1
ATOM 716 O O . SER A 1 89 ? -5.249 -5.558 -2.748 1.00 70.25 89 SER A O 1
ATOM 718 N N . ASP A 1 90 ? -5.947 -7.584 -2.105 1.00 72.25 90 ASP A N 1
ATOM 719 C CA . ASP A 1 90 ? -4.943 -7.744 -1.041 1.00 72.25 90 ASP A CA 1
ATOM 720 C C . ASP A 1 90 ? -3.502 -7.763 -1.585 1.00 72.25 90 ASP A C 1
ATOM 722 O O . ASP A 1 90 ? -2.576 -7.266 -0.942 1.00 72.25 90 ASP A O 1
ATOM 726 N N . SER A 1 91 ? -3.309 -8.306 -2.790 1.00 78.00 91 SER A N 1
ATOM 727 C CA . SER A 1 91 ? -2.024 -8.308 -3.485 1.00 78.00 91 SER A CA 1
ATOM 728 C C . SER A 1 91 ? -1.622 -6.907 -3.940 1.00 78.00 91 SER A C 1
ATOM 730 O O . SER A 1 91 ? -0.436 -6.595 -3.894 1.00 78.00 91 SER A O 1
ATOM 732 N N . ILE A 1 92 ? -2.578 -6.059 -4.330 1.00 78.25 92 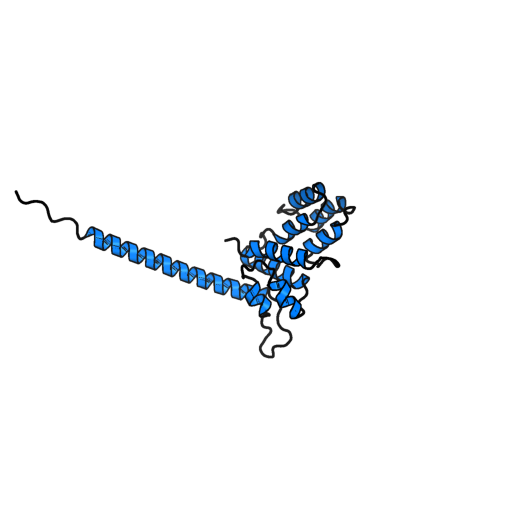ILE A N 1
ATOM 733 C CA . ILE A 1 92 ? -2.307 -4.682 -4.769 1.00 78.25 92 ILE A CA 1
ATOM 734 C C . ILE A 1 92 ? -1.814 -3.820 -3.605 1.00 78.25 92 ILE A C 1
ATOM 736 O O . ILE A 1 92 ? -0.769 -3.179 -3.710 1.00 78.25 92 ILE A O 1
ATOM 740 N N . ILE A 1 93 ? -2.478 -3.887 -2.447 1.00 76.94 93 ILE A N 1
ATOM 741 C CA . ILE A 1 93 ? -2.030 -3.158 -1.247 1.00 76.94 93 ILE A CA 1
ATOM 742 C C . ILE A 1 93 ? -0.643 -3.635 -0.785 1.00 76.94 93 ILE A C 1
ATOM 744 O O . ILE A 1 93 ? 0.200 -2.821 -0.402 1.00 76.94 93 ILE A O 1
ATOM 748 N N . LYS A 1 94 ? -0.358 -4.943 -0.865 1.00 81.12 94 LYS A N 1
ATOM 749 C CA . LYS A 1 94 ? 0.984 -5.487 -0.575 1.00 81.12 94 LYS A CA 1
ATOM 750 C C . LYS A 1 94 ? 2.044 -4.949 -1.534 1.00 81.12 94 LYS A C 1
ATOM 752 O O . LYS A 1 94 ? 3.146 -4.627 -1.093 1.00 81.12 94 LYS A O 1
ATOM 757 N N . THR A 1 95 ? 1.719 -4.836 -2.819 1.00 85.88 95 THR A N 1
ATOM 758 C CA . THR A 1 95 ? 2.613 -4.256 -3.824 1.00 85.88 95 THR A CA 1
ATOM 759 C C . THR A 1 95 ? 2.927 -2.792 -3.521 1.00 85.88 95 THR A C 1
ATOM 761 O O . THR A 1 95 ? 4.099 -2.421 -3.529 1.00 85.88 95 THR A O 1
ATOM 764 N N . ILE A 1 96 ? 1.921 -1.987 -3.166 1.00 82.12 96 ILE A N 1
ATOM 765 C CA . ILE A 1 96 ? 2.113 -0.573 -2.809 1.00 82.12 96 ILE A CA 1
ATOM 766 C C . ILE A 1 96 ? 2.999 -0.430 -1.563 1.00 82.12 96 ILE A C 1
ATOM 768 O O . ILE A 1 96 ? 3.976 0.315 -1.586 1.00 82.12 96 ILE A O 1
ATOM 772 N N . ARG A 1 97 ? 2.744 -1.207 -0.500 1.00 80.06 97 ARG A N 1
ATOM 773 C CA . ARG A 1 97 ? 3.590 -1.207 0.712 1.00 80.06 97 ARG A CA 1
ATOM 774 C C . ARG A 1 97 ? 5.029 -1.638 0.436 1.00 80.06 97 ARG A C 1
ATOM 776 O O . ARG A 1 97 ? 5.964 -1.076 1.002 1.00 80.06 97 ARG A O 1
ATOM 783 N N . CYS A 1 98 ? 5.216 -2.634 -0.431 1.00 85.38 98 CYS A N 1
ATOM 784 C CA . CYS A 1 98 ? 6.545 -3.039 -0.880 1.00 85.38 98 CYS A CA 1
ATOM 785 C C . CYS A 1 98 ? 7.259 -1.866 -1.563 1.00 85.38 98 CYS A C 1
ATOM 787 O O . CYS A 1 98 ? 8.382 -1.545 -1.189 1.00 85.38 98 CYS A O 1
ATOM 789 N N . ALA A 1 99 ? 6.588 -1.168 -2.483 1.00 86.19 99 ALA A N 1
ATOM 790 C CA . ALA A 1 99 ? 7.163 -0.022 -3.177 1.00 86.19 99 ALA A CA 1
ATOM 791 C C . ALA A 1 99 ? 7.525 1.130 -2.225 1.00 86.19 99 ALA A C 1
ATOM 793 O O . ALA A 1 99 ? 8.630 1.659 -2.309 1.00 86.19 99 ALA A O 1
ATOM 794 N N . GLN A 1 100 ? 6.657 1.456 -1.262 1.00 79.94 100 GLN A N 1
ATOM 795 C CA . GLN A 1 100 ? 6.949 2.444 -0.214 1.00 79.94 100 GLN A CA 1
ATOM 796 C C . GLN A 1 100 ? 8.212 2.079 0.581 1.00 79.94 100 GLN A C 1
ATOM 798 O O . GLN A 1 100 ? 9.081 2.925 0.788 1.00 79.94 100 GLN A O 1
ATOM 803 N N . LYS A 1 101 ? 8.350 0.807 0.983 1.00 81.44 101 LYS A N 1
ATOM 804 C CA . LYS A 1 101 ? 9.522 0.320 1.723 1.00 81.44 101 LYS A CA 1
ATOM 805 C C . LYS A 1 101 ? 10.808 0.413 0.8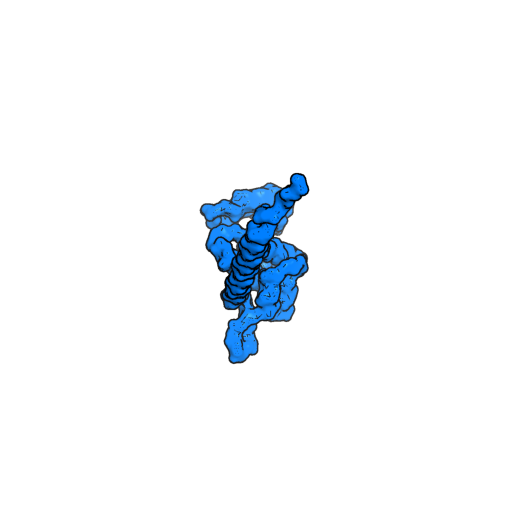99 1.00 81.44 101 LYS A C 1
ATOM 807 O O . LYS A 1 101 ? 11.852 0.770 1.434 1.00 81.44 101 LYS A O 1
ATOM 812 N N . GLU A 1 102 ? 10.752 0.114 -0.396 1.00 86.19 102 GLU A N 1
ATOM 813 C CA . GLU A 1 102 ? 11.921 0.240 -1.276 1.00 86.19 102 GLU A CA 1
ATOM 814 C C . GLU A 1 102 ? 12.290 1.700 -1.574 1.00 86.19 102 GLU A C 1
ATOM 816 O O . GLU A 1 102 ? 13.464 2.020 -1.768 1.0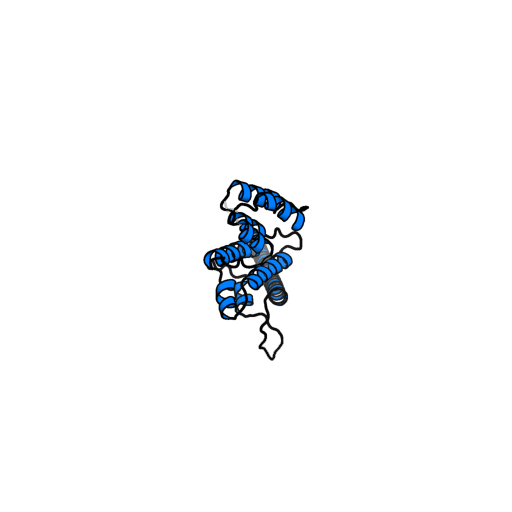0 86.19 102 GLU A O 1
ATOM 821 N N . MET A 1 103 ? 11.303 2.598 -1.606 1.00 79.44 103 MET A N 1
ATOM 822 C CA . MET A 1 103 ? 11.531 4.022 -1.847 1.00 79.44 103 MET A CA 1
ATOM 823 C C . MET A 1 103 ? 12.147 4.719 -0.636 1.00 79.44 103 MET A C 1
ATOM 825 O O . MET A 1 103 ? 13.137 5.439 -0.803 1.00 79.44 103 MET A O 1
ATOM 829 N N . TYR A 1 104 ? 11.591 4.471 0.553 1.00 76.88 104 TYR A N 1
ATOM 830 C CA . TYR A 1 104 ? 11.833 5.261 1.765 1.00 76.88 104 TYR A CA 1
ATOM 831 C C . TYR A 1 104 ? 12.444 4.460 2.934 1.00 76.88 104 TYR A C 1
ATOM 833 O O . TYR A 1 104 ? 12.719 5.024 3.991 1.00 76.88 104 TYR A O 1
ATOM 841 N N . GLY A 1 105 ? 12.697 3.159 2.758 1.00 73.81 105 GLY A N 1
ATOM 842 C CA . GLY A 1 105 ? 13.322 2.286 3.757 1.00 73.81 105 GLY A CA 1
ATOM 843 C C . GLY A 1 105 ? 12.343 1.663 4.759 1.00 73.81 105 GLY A C 1
ATOM 844 O O . GLY A 1 105 ? 11.129 1.845 4.689 1.00 73.81 105 GLY A O 1
ATOM 845 N N . GLU A 1 106 ? 12.870 0.901 5.726 1.00 65.94 106 GLU A N 1
ATOM 846 C CA . GLU A 1 106 ? 12.044 0.201 6.730 1.00 65.94 106 GLU A CA 1
ATOM 847 C C . GLU A 1 106 ? 11.298 1.146 7.685 1.00 65.94 106 GLU A C 1
ATOM 849 O O . GLU A 1 106 ? 10.291 0.750 8.266 1.00 65.94 106 GLU A O 1
ATOM 854 N N . GLY A 1 107 ? 11.781 2.386 7.826 1.00 55.84 107 GLY A N 1
ATOM 855 C CA . GLY A 1 107 ? 11.176 3.436 8.649 1.00 55.84 107 GLY A CA 1
ATOM 856 C C . GLY A 1 107 ? 10.111 4.267 7.933 1.00 55.84 107 GLY A C 1
ATOM 857 O O . GLY A 1 107 ? 9.597 5.214 8.526 1.00 55.84 107 GLY A O 1
ATOM 858 N N . ALA A 1 108 ? 9.782 3.944 6.676 1.00 60.50 108 ALA A N 1
ATOM 859 C CA . ALA A 1 108 ? 8.682 4.583 5.972 1.00 60.50 108 ALA A CA 1
ATOM 860 C C . ALA A 1 108 ? 7.403 4.424 6.802 1.00 60.50 108 ALA A C 1
ATOM 862 O O . ALA A 1 108 ? 6.985 3.301 7.105 1.00 60.50 108 ALA A O 1
ATOM 863 N N . VAL A 1 109 ? 6.780 5.542 7.187 1.00 58.19 109 VAL A N 1
ATOM 864 C CA . VAL A 1 109 ? 5.453 5.501 7.802 1.00 58.19 109 VAL A CA 1
ATOM 865 C C . VAL A 1 109 ? 4.546 4.845 6.773 1.00 58.19 109 VAL A C 1
ATOM 867 O O . VAL A 1 109 ? 4.334 5.396 5.698 1.00 58.19 109 VAL A O 1
ATOM 870 N N . ASP A 1 110 ? 4.069 3.640 7.082 1.00 67.50 110 ASP A N 1
ATOM 871 C CA . ASP A 1 110 ? 3.153 2.879 6.236 1.00 67.50 110 ASP A CA 1
ATOM 872 C C . ASP A 1 110 ? 1.845 3.670 6.156 1.00 67.50 110 ASP A C 1
ATOM 874 O O . ASP A 1 110 ? 0.926 3.462 6.949 1.00 67.50 110 ASP A O 1
ATOM 878 N N . ILE A 1 111 ? 1.792 4.663 5.261 1.00 66.56 111 ILE A N 1
ATOM 879 C CA . ILE A 1 111 ? 0.712 5.653 5.207 1.00 66.56 111 ILE A CA 1
ATOM 880 C C . ILE A 1 111 ? -0.632 4.955 4.994 1.00 66.56 111 ILE A C 1
ATOM 882 O O . ILE A 1 111 ? -1.668 5.424 5.462 1.00 66.56 111 ILE A O 1
ATOM 886 N N . CYS A 1 112 ? -0.608 3.781 4.356 1.00 72.00 112 CYS A N 1
ATOM 887 C CA . CYS A 1 112 ? -1.771 2.925 4.200 1.00 72.00 112 CYS A CA 1
ATOM 888 C C . CYS A 1 112 ? -2.410 2.586 5.541 1.00 72.00 112 CYS A C 1
ATOM 890 O O . CYS A 1 112 ? -3.630 2.566 5.657 1.00 72.00 112 CYS A O 1
ATOM 892 N N . LYS A 1 113 ? -1.599 2.337 6.573 1.00 75.31 113 LYS A N 1
ATOM 893 C CA . LYS A 1 113 ? -2.098 2.091 7.925 1.00 75.31 113 LYS A CA 1
ATOM 894 C C . LYS A 1 113 ? -2.839 3.313 8.469 1.00 75.31 113 LYS A C 1
ATOM 896 O O . LYS A 1 113 ? -3.913 3.152 9.040 1.00 75.31 113 LYS A O 1
ATOM 901 N N . VAL A 1 114 ? -2.322 4.525 8.246 1.00 77.44 114 VAL A N 1
ATOM 902 C CA . VAL A 1 114 ? -2.974 5.778 8.677 1.00 77.44 114 VAL A CA 1
ATOM 903 C C . VAL A 1 114 ? -4.357 5.923 8.037 1.00 77.44 114 VAL A C 1
ATOM 905 O O . VAL A 1 114 ? -5.308 6.287 8.729 1.00 77.44 114 VAL A O 1
ATOM 908 N N . TYR A 1 115 ? -4.503 5.571 6.755 1.00 77.38 115 TYR A N 1
ATOM 909 C CA . TYR A 1 115 ? -5.816 5.538 6.103 1.00 77.38 115 TYR A CA 1
ATOM 910 C C . TYR A 1 115 ? -6.777 4.560 6.774 1.00 77.38 115 TYR A C 1
ATOM 912 O O . TYR A 1 115 ? -7.938 4.900 6.973 1.00 77.38 115 TYR A O 1
ATOM 920 N N . CYS A 1 116 ? -6.305 3.378 7.182 1.00 78.94 116 CYS A N 1
ATOM 921 C CA . CYS A 1 116 ? -7.157 2.389 7.845 1.00 78.94 116 CYS A CA 1
ATOM 922 C C . CYS A 1 116 ? -7.839 2.953 9.099 1.00 78.94 116 CYS A C 1
ATOM 924 O O . CYS A 1 116 ? -8.972 2.586 9.388 1.00 78.94 116 CYS A O 1
ATOM 926 N N . CYS A 1 117 ? -7.207 3.888 9.816 1.00 81.31 117 CYS A N 1
ATOM 927 C CA . CYS A 1 117 ? -7.827 4.550 10.967 1.00 81.31 117 CYS A CA 1
ATOM 928 C C . CYS A 1 117 ? -9.019 5.448 10.607 1.00 81.31 117 CYS A C 1
ATOM 930 O O . CYS A 1 117 ? -9.858 5.715 11.468 1.00 81.31 117 CYS A O 1
ATOM 932 N N . LYS A 1 118 ? -9.112 5.915 9.356 1.00 78.69 118 LYS A N 1
ATOM 933 C CA . LYS A 1 118 ? -10.255 6.697 8.863 1.00 78.69 118 LYS A CA 1
ATOM 934 C C . LYS A 1 118 ? -11.505 5.844 8.639 1.00 78.69 118 LYS A C 1
ATOM 936 O O . LYS A 1 118 ? -12.579 6.407 8.494 1.00 78.69 118 LYS A O 1
ATOM 941 N N . LEU A 1 119 ? -11.378 4.513 8.640 1.00 77.56 119 LEU A N 1
ATOM 942 C CA . LEU A 1 119 ? -12.517 3.592 8.536 1.00 77.56 119 LEU A CA 1
ATOM 943 C C . LEU A 1 119 ? -13.314 3.484 9.849 1.00 77.56 119 LEU A C 1
ATOM 945 O O . LEU 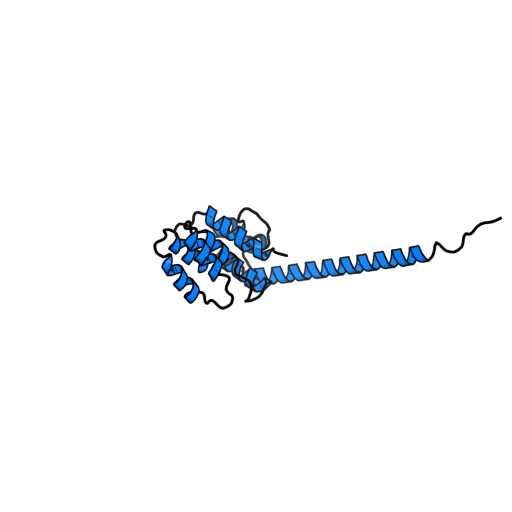A 1 119 ? -14.429 2.963 9.851 1.00 77.56 119 LEU A O 1
ATOM 949 N N . PHE A 1 120 ? -12.769 3.962 10.974 1.00 80.25 120 PHE A N 1
ATOM 950 C CA . PHE A 1 120 ? -13.562 4.126 12.189 1.00 80.25 120 PHE A CA 1
ATOM 951 C C . PHE A 1 120 ? -14.563 5.269 12.004 1.00 80.25 120 PHE A C 1
ATOM 953 O O . PHE A 1 120 ? -14.162 6.421 11.871 1.00 80.25 120 PHE A O 1
ATOM 960 N N . GLU A 1 121 ? -15.855 4.953 12.071 1.00 74.62 121 GLU A N 1
ATOM 961 C CA . GLU A 1 121 ? -16.927 5.957 12.141 1.00 74.62 121 GLU A CA 1
ATOM 962 C C . GLU A 1 121 ? -16.948 6.674 13.500 1.00 74.62 121 GLU A C 1
ATOM 964 O O . GLU A 1 121 ? -17.281 7.855 13.596 1.00 74.62 121 GLU A O 1
ATOM 969 N N . ASP A 1 122 ? -16.520 5.981 14.559 1.00 77.50 122 ASP A N 1
ATOM 970 C CA . ASP A 1 122 ? -16.329 6.561 15.883 1.00 77.50 122 ASP A CA 1
ATOM 971 C C . ASP A 1 122 ? -15.081 7.463 15.910 1.00 77.50 122 ASP A C 1
ATOM 973 O O . ASP A 1 122 ? -13.931 7.008 15.842 1.00 77.50 122 ASP A O 1
ATOM 977 N N . ASN A 1 123 ? -15.317 8.765 16.085 1.00 76.94 123 ASN A N 1
ATOM 978 C CA . ASN A 1 123 ? -14.286 9.796 16.192 1.00 76.94 123 ASN A CA 1
ATOM 979 C C . ASN A 1 123 ? -13.277 9.560 17.328 1.00 76.94 123 ASN A C 1
ATOM 981 O O . ASN A 1 123 ? -12.128 9.994 17.225 1.00 76.94 123 ASN A O 1
ATOM 985 N N . ASN A 1 124 ? -13.674 8.911 18.423 1.00 83.50 124 ASN A N 1
ATOM 986 C CA . ASN A 1 124 ? -12.778 8.591 19.528 1.00 83.50 124 ASN A CA 1
ATOM 987 C C . ASN A 1 124 ? -11.829 7.449 19.140 1.00 83.50 124 ASN A C 1
ATOM 989 O O . ASN A 1 124 ? -10.613 7.570 19.290 1.00 83.50 124 ASN A O 1
ATOM 993 N N . CYS A 1 125 ? -12.359 6.380 18.545 1.00 83.50 125 CYS A N 1
ATOM 994 C CA . CYS A 1 125 ? -11.550 5.257 18.069 1.00 83.50 125 CYS A CA 1
ATOM 995 C C . CYS A 1 125 ? -10.642 5.631 16.894 1.00 83.50 125 CYS A C 1
ATOM 997 O O . CYS A 1 125 ? -9.480 5.223 16.872 1.00 83.50 125 CYS A O 1
ATOM 999 N N . SER A 1 126 ? -11.110 6.487 15.984 1.00 83.38 126 SER A N 1
ATOM 1000 C CA . SER A 1 126 ? -10.275 7.068 14.929 1.00 83.38 126 SER A CA 1
ATOM 1001 C C . SER A 1 126 ? -9.079 7.834 15.514 1.00 83.38 126 SER A C 1
ATOM 1003 O O . SER A 1 126 ? -7.931 7.587 15.137 1.00 83.38 126 SER A O 1
ATOM 1005 N N . LYS A 1 127 ? -9.305 8.688 16.525 1.00 83.50 127 LYS A N 1
ATOM 1006 C CA . LYS A 1 127 ? -8.233 9.422 17.224 1.00 83.50 127 LYS A CA 1
ATOM 1007 C C . LYS A 1 127 ? -7.264 8.497 17.957 1.00 83.50 127 LYS A C 1
ATOM 1009 O O . LYS A 1 127 ? -6.053 8.695 17.857 1.00 83.50 127 LYS A O 1
ATOM 1014 N N . ILE A 1 128 ? -7.762 7.486 18.673 1.00 83.44 128 ILE A N 1
ATOM 1015 C CA . ILE A 1 128 ? -6.925 6.485 19.359 1.00 83.44 128 ILE A CA 1
ATOM 1016 C C . ILE A 1 128 ? -6.063 5.730 18.343 1.00 83.44 128 ILE A C 1
ATOM 1018 O O . ILE A 1 128 ? -4.868 5.542 18.564 1.00 83.44 128 ILE A O 1
ATOM 1022 N N . CYS A 1 129 ? -6.644 5.343 17.210 1.00 84.62 129 CYS A N 1
ATOM 1023 C CA . CYS A 1 129 ? -5.935 4.680 16.127 1.00 84.62 129 CYS A CA 1
ATOM 1024 C C . CYS A 1 129 ? -4.814 5.573 15.577 1.00 84.62 129 CYS A C 1
ATOM 1026 O O . CYS A 1 129 ? -3.643 5.200 15.639 1.00 84.62 129 CYS A O 1
ATOM 1028 N N . LEU A 1 130 ? -5.143 6.792 15.141 1.00 82.19 130 LEU A N 1
ATOM 1029 C CA . LEU A 1 130 ? -4.187 7.738 14.555 1.00 82.19 130 LEU A CA 1
ATOM 1030 C C . LEU A 1 130 ? -3.042 8.104 15.508 1.00 82.19 130 LEU A C 1
ATOM 1032 O O . LEU A 1 130 ? -1.889 8.176 15.092 1.00 82.19 130 LEU A O 1
ATOM 1036 N N . SER A 1 131 ? -3.347 8.306 16.790 1.00 81.50 131 SER A N 1
ATOM 1037 C CA . SER A 1 131 ? -2.357 8.694 17.804 1.00 81.50 131 SER A CA 1
ATOM 1038 C C . SER A 1 131 ? -1.390 7.574 18.192 1.00 81.50 131 SER A C 1
ATOM 1040 O O . SER A 1 131 ? -0.351 7.851 18.793 1.00 81.50 131 SER A O 1
ATOM 1042 N N . ASN A 1 132 ? -1.702 6.317 17.865 1.00 79.31 132 ASN A N 1
ATOM 1043 C CA . ASN A 1 132 ? -0.856 5.172 18.197 1.00 79.31 132 ASN A CA 1
ATOM 1044 C C . ASN A 1 132 ? -0.200 4.525 16.973 1.00 79.31 132 ASN A C 1
ATOM 1046 O O . ASN A 1 132 ? 0.900 3.995 17.101 1.00 79.31 132 ASN A O 1
ATOM 1050 N N . ILE A 1 133 ? -0.815 4.607 15.791 1.00 75.94 133 ILE A N 1
ATOM 1051 C CA . ILE A 1 133 ? -0.336 3.919 14.585 1.00 75.94 133 ILE A CA 1
ATOM 1052 C C . ILE A 1 133 ? 0.954 4.504 13.996 1.00 75.94 133 ILE A C 1
ATOM 1054 O O . ILE A 1 133 ? 1.671 3.820 13.273 1.00 75.94 133 ILE A O 1
ATOM 1058 N N . THR A 1 134 ? 1.255 5.763 14.311 1.00 70.44 134 THR A N 1
ATOM 1059 C CA . THR A 1 134 ? 2.455 6.482 13.858 1.00 70.44 134 THR A CA 1
ATOM 1060 C C . THR A 1 134 ? 3.607 6.422 14.864 1.00 70.44 134 THR A C 1
ATOM 1062 O O . THR A 1 134 ? 4.680 6.961 14.599 1.00 70.44 134 THR A O 1
ATOM 1065 N N . LYS A 1 135 ? 3.421 5.775 16.025 1.00 73.19 135 LYS A N 1
ATOM 1066 C CA . LYS A 1 135 ? 4.469 5.659 17.048 1.00 73.19 135 LYS A CA 1
ATOM 1067 C C . LYS A 1 135 ? 5.537 4.661 16.600 1.00 73.19 135 LYS A C 1
ATOM 1069 O O . LYS A 1 135 ? 5.261 3.469 16.506 1.00 73.19 135 LYS A O 1
ATOM 1074 N N . ALA A 1 136 ? 6.759 5.154 16.397 1.00 57.88 136 ALA A N 1
ATOM 1075 C CA . ALA A 1 136 ? 7.898 4.383 15.888 1.00 57.88 136 ALA A CA 1
ATOM 1076 C C . ALA A 1 136 ? 8.207 3.099 16.691 1.00 57.88 136 ALA A C 1
ATOM 1078 O O . ALA A 1 136 ? 8.554 2.083 16.099 1.00 57.88 136 ALA A O 1
ATOM 1079 N N . ASP A 1 137 ? 8.003 3.109 18.013 1.00 61.44 137 ASP A N 1
ATOM 1080 C CA . ASP A 1 137 ? 8.320 1.972 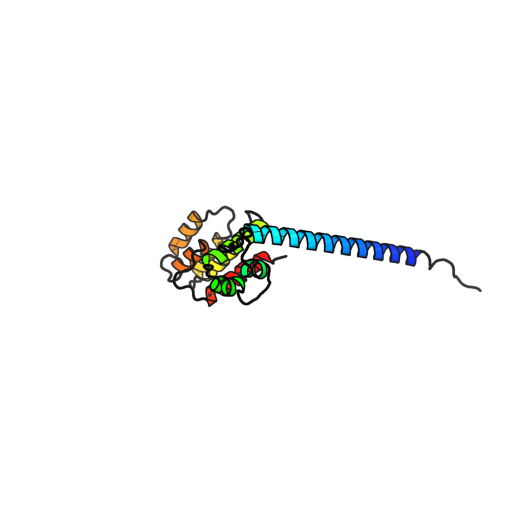18.897 1.00 61.44 137 ASP A CA 1
ATOM 1081 C C . ASP A 1 137 ? 7.145 1.005 19.138 1.00 61.44 137 ASP A C 1
ATOM 1083 O O . ASP A 1 137 ? 7.237 0.071 19.945 1.00 61.44 137 ASP A O 1
ATOM 1087 N N . MET A 1 138 ? 5.997 1.221 18.488 1.00 68.56 138 MET A N 1
ATOM 1088 C CA . MET A 1 138 ? 4.815 0.393 18.711 1.00 68.56 138 MET A CA 1
ATOM 1089 C C . MET A 1 138 ? 4.768 -0.787 17.738 1.00 68.56 138 MET A C 1
ATOM 1091 O O . MET A 1 138 ? 4.599 -0.625 16.532 1.00 68.56 138 MET A O 1
ATOM 1095 N N . SER A 1 139 ? 4.851 -2.010 18.270 1.00 73.31 139 SER A N 1
ATOM 1096 C CA . SER A 1 139 ? 4.612 -3.208 17.461 1.00 73.31 139 SER A CA 1
ATOM 1097 C C . SER A 1 139 ? 3.147 -3.295 17.026 1.00 73.31 139 SER A C 1
ATOM 1099 O O . SER A 1 139 ? 2.245 -2.896 17.766 1.00 73.31 139 SER A O 1
ATOM 1101 N N . ILE A 1 140 ? 2.899 -3.890 15.853 1.00 72.00 140 ILE A N 1
ATOM 1102 C CA . ILE A 1 140 ? 1.540 -4.107 15.325 1.00 72.00 140 ILE A CA 1
ATOM 1103 C C . ILE A 1 140 ? 0.657 -4.825 16.353 1.00 72.00 140 ILE A C 1
ATOM 1105 O O . ILE A 1 140 ? -0.467 -4.405 16.581 1.00 72.00 140 ILE A O 1
ATOM 1109 N N . ASN A 1 141 ? 1.171 -5.846 17.042 1.00 75.44 141 ASN A N 1
ATOM 1110 C CA . ASN A 1 141 ? 0.389 -6.574 18.045 1.00 75.44 141 ASN A CA 1
ATOM 1111 C C . ASN A 1 141 ? -0.030 -5.680 19.223 1.00 75.44 141 ASN A C 1
ATOM 1113 O O . ASN A 1 141 ? -1.196 -5.694 19.603 1.00 75.44 141 ASN A O 1
ATOM 1117 N N . LYS A 1 142 ? 0.883 -4.841 19.740 1.00 74.88 142 LYS A N 1
ATOM 1118 C CA . LYS A 1 142 ? 0.552 -3.873 20.800 1.00 74.88 142 LYS A CA 1
ATOM 1119 C C . LYS A 1 142 ? -0.467 -2.845 20.317 1.00 74.88 142 LYS A C 1
ATOM 1121 O O . LYS A 1 142 ? -1.394 -2.512 21.044 1.00 74.88 142 LYS A O 1
ATOM 1126 N N . PHE A 1 143 ? -0.312 -2.361 19.088 1.00 79.44 143 PHE A N 1
ATOM 1127 C CA . PHE A 1 143 ? -1.260 -1.440 18.473 1.00 79.44 143 PHE A CA 1
ATOM 1128 C C . PHE A 1 143 ? -2.668 -2.050 18.360 1.00 79.44 143 PHE A C 1
ATOM 1130 O O . PHE A 1 143 ? -3.653 -1.415 18.730 1.00 79.44 143 PHE A O 1
ATOM 1137 N N . LEU A 1 144 ? -2.769 -3.306 17.926 1.00 77.56 144 LEU A N 1
ATOM 1138 C CA . LEU A 1 144 ? -4.045 -4.019 17.830 1.00 77.56 144 LEU A CA 1
ATOM 1139 C C . LEU A 1 144 ? -4.682 -4.264 19.197 1.00 77.56 144 LEU A C 1
ATOM 1141 O O . LEU A 1 144 ? -5.905 -4.203 19.302 1.00 77.56 144 LEU A O 1
ATOM 1145 N N . ASP A 1 145 ? -3.878 -4.500 20.235 1.00 81.25 145 ASP A N 1
ATOM 1146 C CA . ASP A 1 145 ? -4.373 -4.604 21.608 1.00 81.25 145 ASP A CA 1
ATOM 1147 C C . ASP A 1 145 ? -4.990 -3.283 22.091 1.00 81.25 145 ASP A C 1
ATOM 1149 O O . ASP A 1 145 ? -6.054 -3.309 22.704 1.00 81.25 145 ASP A O 1
ATOM 1153 N N . PHE A 1 146 ? -4.412 -2.126 21.744 1.00 77.44 146 PHE A N 1
ATOM 1154 C CA . PHE A 1 146 ? -5.055 -0.830 22.008 1.00 77.44 146 PHE A CA 1
ATOM 1155 C C . PHE A 1 146 ? -6.382 -0.684 21.262 1.00 77.44 146 PHE A C 1
ATOM 1157 O O . PHE A 1 146 ? -7.352 -0.169 21.821 1.00 77.44 146 PHE A O 1
ATOM 1164 N N . LEU A 1 147 ? -6.445 -1.168 20.020 1.00 79.88 147 LEU A N 1
ATOM 1165 C CA . LEU A 1 147 ? -7.669 -1.130 19.228 1.00 79.88 147 LEU A CA 1
ATOM 1166 C C . LEU A 1 147 ? -8.735 -2.125 19.705 1.00 79.88 147 LEU A C 1
ATOM 1168 O O . LEU A 1 147 ? -9.897 -1.927 19.370 1.00 79.88 147 LEU A O 1
ATOM 1172 N N . LYS A 1 148 ? -8.414 -3.149 20.511 1.00 80.12 148 LYS A N 1
ATOM 1173 C CA . LYS A 1 148 ? -9.439 -4.047 21.087 1.00 80.12 148 LYS A CA 1
ATOM 1174 C C . LYS A 1 148 ? -10.432 -3.308 21.979 1.00 80.12 148 LYS A C 1
ATOM 1176 O O . LYS A 1 148 ? -11.577 -3.731 22.077 1.00 80.12 148 LYS A O 1
ATOM 1181 N N . ASN A 1 149 ? -10.044 -2.174 22.564 1.00 77.81 149 ASN A N 1
ATOM 1182 C CA . ASN A 1 149 ? -10.979 -1.302 23.285 1.00 77.81 149 ASN A CA 1
ATOM 1183 C C . ASN A 1 149 ? -12.061 -0.711 22.359 1.00 77.81 149 ASN A C 1
ATOM 1185 O O . ASN A 1 149 ? -13.106 -0.277 22.830 1.00 77.81 149 ASN A O 1
ATOM 1189 N N . CYS A 1 150 ? -11.826 -0.742 21.045 1.00 79.19 150 CYS A N 1
ATOM 1190 C CA . CYS A 1 150 ? -12.756 -0.368 19.988 1.00 79.19 150 CYS A CA 1
ATOM 1191 C C . CYS A 1 150 ? -13.454 -1.580 19.340 1.00 79.19 150 CYS A C 1
ATOM 1193 O O . CYS A 1 150 ? -14.137 -1.388 18.339 1.00 79.19 150 CYS A O 1
ATOM 1195 N N . ASN A 1 151 ? -13.321 -2.807 19.876 1.00 72.69 151 ASN A N 1
ATOM 1196 C CA . ASN A 1 151 ? -13.918 -4.024 19.289 1.00 72.69 151 ASN A CA 1
ATOM 1197 C C . ASN A 1 151 ? -15.442 -3.958 19.129 1.00 72.69 151 ASN A C 1
ATOM 1199 O O . ASN A 1 151 ? -15.981 -4.651 18.274 1.00 72.69 151 ASN A O 1
ATOM 1203 N N . ASN A 1 152 ? -16.129 -3.164 19.953 1.00 71.44 152 ASN A N 1
ATOM 1204 C CA . ASN A 1 152 ? -17.585 -3.022 19.899 1.00 71.44 152 ASN A CA 1
ATOM 1205 C C . ASN A 1 152 ? -18.060 -2.076 18.779 1.00 71.44 152 ASN A C 1
ATOM 1207 O O . ASN A 1 152 ? -19.263 -1.903 18.622 1.00 71.44 152 ASN A O 1
ATOM 1211 N N . ASN A 1 153 ? -17.147 -1.455 18.021 1.00 71.38 153 ASN A N 1
ATOM 1212 C CA . ASN A 1 153 ? -17.498 -0.636 16.863 1.00 71.38 153 ASN A CA 1
ATOM 1213 C C . ASN A 1 153 ? -17.680 -1.505 15.614 1.00 71.38 153 ASN A C 1
ATOM 1215 O O . ASN A 1 153 ? -16.840 -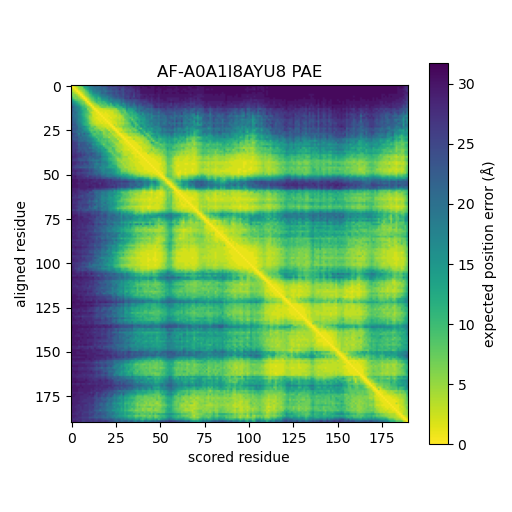2.362 15.325 1.00 71.38 153 ASN A O 1
ATOM 1219 N N . GLU A 1 154 ? -18.726 -1.215 14.834 1.00 68.44 154 GLU A N 1
ATOM 1220 C CA . GLU A 1 154 ? -19.125 -1.988 13.644 1.00 68.44 154 GLU A CA 1
ATOM 1221 C C . GLU A 1 154 ? -17.982 -2.153 12.621 1.00 68.44 154 GLU A C 1
ATOM 1223 O O . GLU A 1 154 ? -17.878 -3.187 11.961 1.00 68.44 154 GLU A O 1
ATOM 1228 N N . ASN A 1 155 ? -17.030 -1.211 12.586 1.00 77.25 155 ASN A N 1
ATOM 1229 C CA . ASN A 1 155 ? -15.940 -1.191 11.606 1.00 77.25 155 ASN A CA 1
ATOM 1230 C C . ASN A 1 155 ? -14.577 -1.694 12.123 1.00 77.25 155 ASN A C 1
ATOM 1232 O O . ASN A 1 155 ? -13.604 -1.669 11.364 1.00 77.25 155 ASN A O 1
ATOM 1236 N N . TYR A 1 156 ? -14.459 -2.197 13.365 1.00 81.31 156 TYR A N 1
ATOM 1237 C CA . TYR A 1 156 ? -13.175 -2.719 13.881 1.00 81.31 156 TYR A CA 1
ATOM 1238 C C . TYR A 1 156 ? -12.583 -3.807 12.974 1.00 81.31 156 TYR A C 1
ATOM 1240 O O . TYR A 1 156 ? -11.389 -3.784 12.673 1.00 81.31 156 TYR A O 1
ATOM 1248 N N . GLY A 1 157 ? -13.415 -4.743 12.502 1.00 78.88 157 GLY A N 1
ATOM 1249 C CA . GLY A 1 157 ? -12.977 -5.818 11.607 1.00 78.88 157 GLY A CA 1
ATOM 1250 C C . GLY A 1 157 ? -12.396 -5.287 10.294 1.00 78.88 157 GLY A C 1
ATOM 1251 O O . GLY A 1 157 ? -11.347 -5.753 9.855 1.00 78.88 157 GLY A O 1
ATOM 1252 N N . ALA A 1 158 ? -13.015 -4.255 9.713 1.00 77.81 158 ALA A N 1
ATOM 1253 C CA . ALA A 1 158 ? -12.531 -3.618 8.490 1.00 77.81 158 ALA A CA 1
ATOM 1254 C C . ALA A 1 158 ? -11.196 -2.888 8.707 1.00 77.81 158 ALA A C 1
ATOM 1256 O O . ALA A 1 158 ? -10.289 -3.002 7.882 1.00 77.81 158 ALA A O 1
ATOM 1257 N N . VAL A 1 159 ? -11.043 -2.194 9.840 1.00 80.00 159 VAL A N 1
ATOM 1258 C CA . VAL A 1 159 ? -9.779 -1.551 10.231 1.00 80.00 159 VAL A CA 1
ATOM 1259 C C . VAL A 1 159 ? -8.682 -2.599 10.424 1.00 80.00 159 VAL A C 1
ATOM 1261 O O . VAL A 1 159 ? -7.589 -2.461 9.871 1.00 80.00 159 VAL A O 1
ATOM 1264 N N . TYR A 1 160 ? -8.977 -3.667 11.172 1.00 82.19 160 TYR A N 1
ATOM 1265 C CA . TYR A 1 160 ? -8.058 -4.777 11.418 1.00 82.19 160 TYR A CA 1
ATOM 1266 C C . TYR A 1 160 ? -7.579 -5.401 10.106 1.00 82.19 160 TYR A C 1
ATOM 1268 O O . TYR A 1 160 ? -6.373 -5.576 9.906 1.00 82.19 160 TYR A O 1
ATOM 1276 N N . ASP A 1 161 ? -8.510 -5.709 9.205 1.00 79.12 161 ASP A N 1
ATOM 1277 C CA . ASP A 1 161 ? -8.204 -6.298 7.909 1.00 79.12 161 ASP A CA 1
ATOM 1278 C C . ASP A 1 161 ? -7.356 -5.338 7.062 1.00 79.12 161 ASP A C 1
ATOM 1280 O O . ASP A 1 161 ? -6.278 -5.727 6.607 1.00 79.12 161 ASP A O 1
ATOM 1284 N N . CYS A 1 162 ? -7.730 -4.058 6.971 1.00 77.19 162 CYS A N 1
ATOM 1285 C CA . CYS A 1 162 ? -6.959 -3.027 6.271 1.00 77.19 162 CYS A CA 1
ATOM 1286 C C . CYS A 1 162 ? -5.506 -2.919 6.786 1.00 77.19 162 CYS A C 1
ATOM 1288 O O . CYS A 1 162 ? -4.550 -2.923 5.999 1.00 77.19 162 CYS A O 1
ATOM 1290 N N . ILE A 1 163 ? -5.297 -2.911 8.111 1.00 78.50 163 ILE A N 1
ATOM 1291 C CA . ILE A 1 163 ? -3.953 -2.875 8.717 1.00 78.50 163 ILE A CA 1
ATOM 1292 C C . ILE A 1 163 ? -3.138 -4.104 8.299 1.00 78.50 163 ILE A C 1
ATOM 1294 O O . ILE A 1 163 ? -1.970 -3.965 7.928 1.00 78.50 163 ILE A O 1
ATOM 1298 N N . HIS A 1 164 ? -3.748 -5.290 8.284 1.00 76.88 164 HIS A N 1
ATOM 1299 C CA . HIS A 1 164 ? -3.095 -6.538 7.871 1.00 76.88 164 HIS A CA 1
ATOM 1300 C C . HIS A 1 164 ? -3.049 -6.749 6.354 1.00 76.88 164 HIS A C 1
ATOM 1302 O O . HIS A 1 164 ? -2.643 -7.825 5.908 1.00 76.88 164 HIS A O 1
ATOM 1308 N N . SER A 1 165 ? -3.457 -5.755 5.556 1.00 67.94 165 SER A N 1
ATOM 1309 C CA . SER A 1 165 ? -3.635 -5.894 4.105 1.00 67.94 165 SER A CA 1
ATOM 1310 C C . SER A 1 165 ? -4.548 -7.056 3.722 1.00 67.94 165 SER A C 1
ATOM 1312 O O . SER A 1 165 ? -4.382 -7.644 2.659 1.00 67.94 165 SER A O 1
ATOM 1314 N N . LYS A 1 166 ? -5.485 -7.436 4.584 1.00 65.81 166 LYS A N 1
ATOM 1315 C CA . LYS A 1 166 ? -6.592 -8.300 4.205 1.00 65.81 166 LYS A CA 1
ATOM 1316 C C . LYS A 1 166 ? -7.661 -7.389 3.624 1.00 65.81 166 LYS A C 1
ATOM 1318 O O . LYS A 1 166 ? -7.967 -6.346 4.193 1.00 65.81 166 LYS A O 1
ATOM 1323 N N . THR A 1 167 ? -8.203 -7.745 2.469 1.00 59.28 167 THR A N 1
ATOM 1324 C CA . THR A 1 167 ? -9.390 -7.053 1.971 1.00 59.28 167 THR A CA 1
ATOM 1325 C C . THR A 1 167 ? -10.535 -7.405 2.919 1.00 59.28 167 THR A C 1
ATOM 1327 O O . THR A 1 167 ? -10.791 -8.601 3.102 1.00 59.28 167 THR A O 1
ATOM 1330 N N . PRO A 1 168 ? -11.207 -6.421 3.541 1.00 58.88 168 PRO A N 1
ATOM 1331 C CA . PRO A 1 168 ? -12.408 -6.705 4.306 1.00 58.88 168 PRO A CA 1
ATOM 1332 C C . PRO A 1 168 ? -13.396 -7.419 3.386 1.00 58.88 168 PRO A C 1
ATOM 1334 O O . PRO A 1 168 ? -13.575 -7.008 2.238 1.00 58.88 168 PRO A O 1
ATOM 1337 N N . LYS A 1 169 ? -14.040 -8.485 3.869 1.00 56.62 169 LYS A N 1
ATOM 1338 C CA . LYS A 1 169 ? -14.952 -9.303 3.042 1.00 56.62 169 LYS A CA 1
ATOM 1339 C C . LYS A 1 169 ? -16.083 -8.496 2.382 1.00 56.62 169 LYS A C 1
ATOM 1341 O O . LYS A 1 169 ? -16.616 -8.954 1.380 1.00 56.62 169 LYS A O 1
ATOM 1346 N N . ASN A 1 170 ? -16.389 -7.309 2.914 1.00 54.41 170 ASN A N 1
ATOM 1347 C CA . ASN A 1 170 ? -17.445 -6.407 2.454 1.00 54.41 170 ASN A CA 1
ATOM 1348 C C . ASN A 1 170 ? -16.929 -4.989 2.132 1.00 54.41 170 ASN A C 1
ATOM 1350 O O . ASN A 1 170 ? -17.699 -4.037 2.200 1.00 54.41 170 ASN A O 1
ATOM 1354 N N . MET A 1 171 ? -15.635 -4.804 1.849 1.00 61.53 171 MET A N 1
ATOM 1355 C CA . MET A 1 171 ? -15.149 -3.481 1.446 1.00 61.53 171 MET A CA 1
ATOM 1356 C C . MET A 1 171 ? -15.722 -3.151 0.070 1.00 61.53 171 MET A C 1
ATOM 1358 O O . MET A 1 171 ? -15.374 -3.808 -0.911 1.00 61.53 171 MET A O 1
ATOM 1362 N N . GLU A 1 172 ? -16.609 -2.158 -0.004 1.00 63.28 172 GLU A N 1
ATOM 1363 C CA . GLU A 1 172 ? -17.086 -1.665 -1.295 1.00 63.28 172 GLU A CA 1
ATOM 1364 C C . GLU A 1 172 ? -15.880 -1.260 -2.154 1.00 63.28 172 GLU A C 1
ATOM 1366 O O . GLU A 1 172 ? -14.901 -0.708 -1.641 1.00 63.28 172 GLU A O 1
ATOM 1371 N N . GLN A 1 173 ? -15.948 -1.513 -3.466 1.00 64.56 173 GLN A N 1
ATOM 1372 C CA . GLN A 1 173 ? -14.867 -1.178 -4.405 1.00 64.56 173 GLN A CA 1
ATOM 1373 C C . GLN A 1 173 ? -14.401 0.278 -4.272 1.00 64.56 173 GLN A C 1
ATOM 1375 O O . GLN A 1 173 ? -13.211 0.550 -4.408 1.00 64.56 173 GLN A O 1
ATOM 1380 N N . LYS A 1 174 ? -15.318 1.189 -3.925 1.00 65.31 174 LYS A N 1
ATOM 1381 C CA . LYS A 1 174 ? -15.024 2.595 -3.646 1.00 65.31 174 LYS A CA 1
ATOM 1382 C C . LYS A 1 174 ? -13.987 2.776 -2.527 1.00 65.31 174 LYS A C 1
ATOM 1384 O O . LYS A 1 174 ? -13.001 3.472 -2.724 1.00 65.31 174 LYS A O 1
ATOM 1389 N N . TYR A 1 175 ? -14.152 2.101 -1.390 1.00 68.00 175 TYR A N 1
ATOM 1390 C CA . TYR A 1 175 ? -13.203 2.194 -0.273 1.00 68.00 175 TYR A CA 1
ATOM 1391 C C . TYR A 1 175 ? -11.852 1.547 -0.592 1.00 68.00 175 TYR A C 1
ATOM 1393 O O . TYR A 1 175 ? -10.823 1.976 -0.073 1.00 68.00 175 TYR A O 1
ATOM 1401 N N . ALA A 1 176 ? -11.840 0.517 -1.442 1.00 70.06 176 ALA A N 1
ATOM 1402 C CA . ALA A 1 176 ? -10.598 -0.082 -1.914 1.00 70.06 176 ALA A CA 1
ATOM 1403 C C . ALA A 1 176 ? -9.828 0.887 -2.828 1.00 70.06 176 ALA A C 1
ATOM 1405 O O . ALA A 1 176 ? -8.625 1.057 -2.640 1.00 70.06 176 ALA A O 1
ATOM 1406 N N . ALA A 1 177 ? -10.518 1.555 -3.758 1.00 73.12 177 ALA A N 1
ATOM 1407 C CA . ALA A 1 177 ? -9.931 2.571 -4.631 1.00 73.12 177 ALA A CA 1
ATOM 1408 C C . ALA A 1 177 ? -9.381 3.763 -3.830 1.00 73.12 177 ALA A C 1
ATOM 1410 O O . ALA A 1 177 ? -8.225 4.137 -4.013 1.00 73.12 177 ALA A O 1
ATOM 1411 N N . ASP A 1 178 ? -10.148 4.289 -2.870 1.00 73.06 178 ASP A N 1
ATOM 1412 C CA . ASP A 1 178 ? -9.691 5.384 -2.004 1.00 73.06 178 ASP A CA 1
ATOM 1413 C C . ASP A 1 178 ? -8.455 4.985 -1.175 1.00 73.06 178 ASP A C 1
ATOM 1415 O O . ASP A 1 178 ? -7.524 5.780 -1.002 1.00 73.06 178 ASP A O 1
ATOM 1419 N N . LEU A 1 179 ? -8.418 3.739 -0.679 1.00 73.19 179 LEU A N 1
ATOM 1420 C CA . LEU A 1 179 ? -7.257 3.189 0.018 1.00 73.19 179 LEU A CA 1
ATOM 1421 C C . LEU A 1 179 ? -6.041 3.102 -0.912 1.00 73.19 179 LEU A C 1
ATOM 1423 O O . LEU A 1 179 ? -4.951 3.481 -0.490 1.00 73.19 179 LEU A O 1
ATOM 1427 N N . GLU A 1 180 ? -6.200 2.636 -2.156 1.00 74.50 180 GLU A N 1
ATOM 1428 C CA . GLU A 1 180 ? -5.117 2.650 -3.147 1.00 74.50 180 GLU A CA 1
ATOM 1429 C C . GLU A 1 180 ? -4.598 4.066 -3.371 1.00 74.50 180 GLU A C 1
ATOM 1431 O O . GLU A 1 180 ? -3.395 4.280 -3.244 1.00 74.50 180 GLU A O 1
ATOM 1436 N N . ILE A 1 181 ? -5.476 5.014 -3.701 1.00 75.19 181 ILE A N 1
ATOM 1437 C CA . ILE A 1 181 ? -5.091 6.388 -4.039 1.00 75.19 181 ILE A CA 1
ATOM 1438 C C . ILE A 1 181 ? -4.301 6.996 -2.882 1.00 75.19 181 ILE A C 1
ATOM 1440 O O . ILE A 1 181 ? -3.194 7.510 -3.064 1.00 75.19 181 ILE A O 1
ATOM 1444 N N . TYR A 1 182 ? -4.817 6.862 -1.658 1.00 73.81 182 TYR A N 1
ATOM 1445 C CA . TYR A 1 182 ? -4.143 7.377 -0.475 1.00 73.81 182 TYR A CA 1
ATOM 1446 C C . TYR A 1 182 ? -2.802 6.681 -0.220 1.00 73.81 182 TYR A C 1
ATOM 1448 O O . TYR A 1 182 ? -1.799 7.341 0.043 1.00 73.81 182 TYR A O 1
ATOM 1456 N N . CYS A 1 183 ? -2.750 5.357 -0.338 1.00 75.25 183 CYS A N 1
ATOM 1457 C CA . CYS A 1 183 ? -1.514 4.593 -0.226 1.00 75.25 183 CYS A CA 1
ATOM 1458 C C . CYS A 1 183 ? -0.463 5.004 -1.269 1.00 75.25 183 CYS A C 1
ATOM 1460 O O . CYS 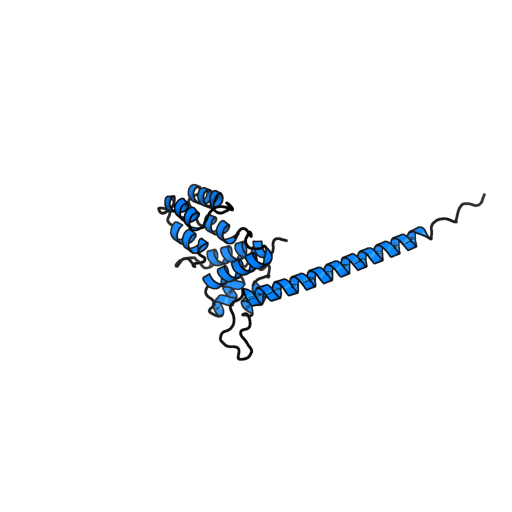A 1 183 ? 0.709 5.188 -0.935 1.00 75.25 183 CYS A O 1
ATOM 1462 N N . LYS A 1 184 ? -0.869 5.153 -2.530 1.00 76.88 184 LYS A N 1
ATOM 1463 C CA . LYS A 1 184 ? 0.011 5.525 -3.640 1.00 76.88 184 LYS A CA 1
ATOM 1464 C C . LYS A 1 184 ? 0.495 6.959 -3.534 1.00 76.88 184 LYS A C 1
ATOM 1466 O O . LYS A 1 184 ? 1.641 7.209 -3.884 1.00 76.88 184 LYS A O 1
ATOM 1471 N N . SER A 1 185 ? -0.316 7.873 -2.999 1.00 71.38 185 SER A N 1
ATOM 1472 C CA . SER A 1 185 ? 0.099 9.269 -2.828 1.00 71.38 185 SER A CA 1
ATOM 1473 C C . SER A 1 185 ? 1.425 9.387 -2.070 1.00 71.38 185 SER A C 1
ATOM 1475 O O . SER A 1 185 ? 2.273 10.177 -2.463 1.00 71.38 185 SER A O 1
ATOM 1477 N N . ALA A 1 186 ? 1.685 8.519 -1.084 1.00 66.50 186 ALA A N 1
ATOM 1478 C CA . ALA A 1 186 ? 2.966 8.497 -0.377 1.00 66.50 186 ALA A CA 1
ATOM 1479 C C . ALA A 1 186 ? 4.141 7.917 -1.168 1.00 66.50 186 ALA A C 1
ATOM 1481 O O . ALA A 1 186 ? 5.269 8.150 -0.762 1.00 66.50 186 ALA A O 1
ATOM 1482 N N . ILE A 1 187 ? 3.919 7.163 -2.251 1.00 67.94 187 ILE A N 1
ATOM 1483 C CA . ILE A 1 187 ? 4.995 6.751 -3.172 1.00 67.94 187 ILE A CA 1
ATOM 1484 C C . ILE A 1 187 ? 5.515 7.965 -3.954 1.00 67.94 187 ILE A C 1
ATOM 1486 O O . ILE A 1 187 ? 6.704 8.033 -4.259 1.00 67.94 187 ILE A O 1
ATOM 1490 N N . ASN A 1 188 ? 4.623 8.912 -4.256 1.00 63.44 188 ASN A N 1
ATOM 1491 C CA . ASN A 1 188 ? 4.889 10.056 -5.124 1.00 63.44 188 ASN A CA 1
ATOM 1492 C C . ASN A 1 188 ? 5.090 11.369 -4.345 1.00 63.44 188 ASN A C 1
ATOM 1494 O O . ASN A 1 188 ? 5.210 12.424 -4.959 1.00 63.44 188 ASN A O 1
ATOM 1498 N N . MET A 1 189 ? 5.144 11.325 -3.006 1.00 55.97 189 MET A N 1
ATOM 1499 C CA . MET A 1 189 ? 5.548 12.470 -2.183 1.00 55.97 189 MET A CA 1
ATOM 1500 C C . MET A 1 189 ? 7.057 12.704 -2.361 1.00 55.97 189 MET A C 1
ATOM 1502 O O . MET A 1 189 ? 7.876 12.118 -1.645 1.00 55.97 189 MET A O 1
ATOM 1506 N N . VAL A 1 190 ? 7.400 13.535 -3.347 1.00 41.88 190 VAL A N 1
ATOM 1507 C CA . VAL A 1 190 ? 8.693 14.214 -3.530 1.00 41.88 190 VAL A CA 1
ATOM 1508 C C . VAL A 1 190 ? 8.412 15.691 -3.755 1.00 41.88 190 VAL A C 1
ATOM 1510 O O . VAL A 1 190 ? 7.572 15.993 -4.630 1.00 41.88 190 VAL A O 1
#

InterPro domains:
  IPR015313 Protein Her-1 [PF09232] (40-177)

Mean predicted aligned error: 12.94 Å

pLDDT: mean 71.72, std 11.8, range [27.05, 89.81]

Sequence (190 aa):
MFIYCQIKKITTCQVLLYLLLLLGEISCNYFDLELFMEKKQHSIVHKCCPKSKHSNYGKRPLHCCQDGLFSNDEEGYLLKECADLGVKSDSIIKTIRCAQKEMYGEGAVDICKVYCCKLFEDNNCSKICLSNITKADMSINKFLDFLKNCNNNENYGAVYDCIHSKTPKNMEQKYAADLEIYCKSAINMV